Protein AF-A0A1Y7VMW4-F1 (afdb_monomer)

Solvent-accessible surface area (backbone atoms only — not comparable to full-atom values): 10990 Å² total; per-residue (Å²): 109,78,68,55,59,52,48,55,53,48,56,54,48,51,56,51,50,52,52,45,51,52,44,42,47,51,38,27,67,51,50,51,60,52,48,52,51,52,50,50,53,46,48,66,72,68,52,83,86,84,74,92,50,71,68,53,52,51,50,52,51,51,52,51,52,53,51,60,65,43,47,65,58,50,50,51,51,48,53,51,48,53,48,45,53,52,50,45,52,50,53,37,62,77,65,68,50,95,62,76,90,67,53,91,73,37,95,70,49,74,66,56,55,48,54,51,48,55,48,44,53,50,54,49,50,51,49,54,51,66,70,53,70,65,56,95,88,49,98,64,39,71,64,56,54,49,53,52,49,55,50,48,52,52,49,51,54,49,52,50,54,52,51,51,53,51,49,53,52,38,64,75,67,68,64,51,74,66,60,53,50,53,50,49,54,52,49,65,67,66,74,116

Structure (mmCIF, N/CA/C/O backbone):
data_AF-A0A1Y7VMW4-F1
#
_entry.id   AF-A0A1Y7VMW4-F1
#
loop_
_atom_site.group_PDB
_atom_site.id
_atom_site.type_symbol
_atom_site.label_atom_id
_atom_site.label_alt_id
_atom_site.label_comp_id
_atom_site.label_asym_id
_atom_site.label_entity_id
_atom_site.label_seq_id
_atom_site.pdbx_PDB_ins_code
_atom_site.Cartn_x
_atom_site.Cartn_y
_atom_site.Cartn_z
_atom_site.occupancy
_atom_site.B_iso_or_equiv
_atom_site.auth_seq_id
_atom_site.auth_comp_id
_atom_site.auth_asym_id
_atom_site.auth_atom_id
_atom_site.pdbx_PDB_model_num
ATOM 1 N N . THR A 1 1 ? -31.144 -8.940 49.207 1.00 58.00 1 THR A N 1
ATOM 2 C CA . THR A 1 1 ? -31.522 -7.514 49.357 1.00 58.00 1 THR A CA 1
ATOM 3 C C . THR A 1 1 ? -31.528 -6.866 47.984 1.00 58.00 1 THR A C 1
ATOM 5 O O . THR A 1 1 ? -30.578 -7.073 47.239 1.00 58.00 1 THR A O 1
ATOM 8 N N . LEU A 1 2 ? -32.589 -6.147 47.604 1.00 69.38 2 LEU A N 1
ATOM 9 C CA . LEU A 1 2 ? -32.764 -5.545 46.264 1.00 69.38 2 LEU A CA 1
ATOM 10 C C . LEU A 1 2 ? -31.585 -4.633 45.856 1.00 69.38 2 LEU A C 1
ATOM 12 O O . LEU A 1 2 ? -31.191 -4.572 44.695 1.00 69.38 2 LEU A O 1
ATOM 16 N N . THR A 1 3 ? -30.979 -3.989 46.850 1.00 78.62 3 THR A N 1
ATOM 17 C CA . THR A 1 3 ? -29.773 -3.161 46.752 1.00 78.62 3 THR A CA 1
ATOM 18 C C . THR A 1 3 ? -28.528 -3.928 46.306 1.00 78.62 3 THR A C 1
ATOM 20 O O . THR A 1 3 ? -27.733 -3.385 45.549 1.00 78.62 3 THR A O 1
ATOM 23 N N . GLN A 1 4 ? -28.375 -5.195 46.698 1.00 81.44 4 GLN A N 1
ATOM 24 C CA . GLN A 1 4 ? -27.211 -6.005 46.328 1.00 81.44 4 GLN A CA 1
ATOM 25 C C . GLN A 1 4 ? -27.271 -6.462 44.865 1.00 81.44 4 GLN A C 1
ATOM 27 O O . GLN A 1 4 ? -26.302 -6.281 44.139 1.00 81.44 4 GLN A O 1
ATOM 32 N N . LYS A 1 5 ? -28.447 -6.909 44.395 1.00 82.50 5 LYS A N 1
ATOM 33 C C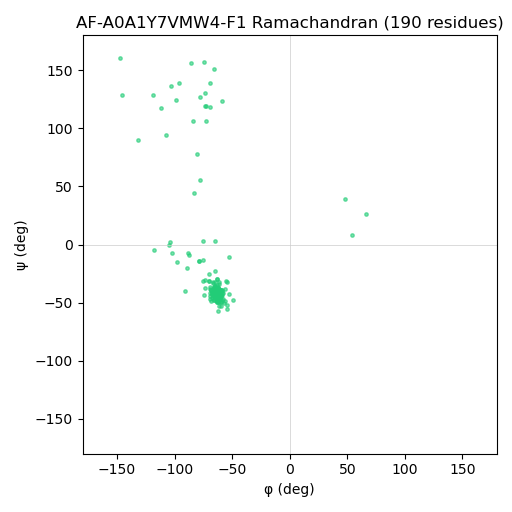A . LYS A 1 5 ? -28.670 -7.207 42.967 1.00 82.50 5 LYS A CA 1
ATOM 34 C C . LYS A 1 5 ? -28.457 -5.981 42.079 1.00 82.50 5 LYS A C 1
ATOM 36 O O . LYS A 1 5 ? -27.918 -6.104 40.986 1.00 82.50 5 LYS A O 1
ATOM 41 N N . ARG A 1 6 ? -28.882 -4.796 42.536 1.00 82.31 6 ARG A N 1
ATOM 42 C CA . ARG A 1 6 ? -28.663 -3.544 41.800 1.00 82.31 6 ARG A CA 1
ATOM 43 C C . ARG A 1 6 ? -27.179 -3.180 41.729 1.00 82.31 6 ARG A C 1
ATOM 45 O O . ARG A 1 6 ? -26.735 -2.754 40.672 1.00 82.31 6 ARG A O 1
ATOM 52 N N . ARG A 1 7 ? -26.427 -3.365 42.820 1.00 86.88 7 ARG A N 1
ATOM 53 C CA . ARG A 1 7 ? -24.976 -3.129 42.844 1.00 86.88 7 ARG A CA 1
ATOM 54 C C . ARG A 1 7 ? -24.237 -4.067 41.889 1.00 86.88 7 ARG A C 1
ATOM 56 O O . ARG A 1 7 ? -23.491 -3.587 41.053 1.00 86.88 7 ARG A O 1
ATOM 63 N N . GLU A 1 8 ? -24.521 -5.366 41.945 1.00 85.69 8 GLU A N 1
ATOM 64 C CA . GLU A 1 8 ? -23.902 -6.364 41.056 1.00 85.69 8 GLU A CA 1
ATOM 65 C C . GLU A 1 8 ? -24.230 -6.107 39.574 1.00 85.69 8 GLU A C 1
ATOM 67 O O . GLU A 1 8 ? -23.377 -6.271 38.705 1.00 85.69 8 GLU A O 1
ATOM 72 N N . ALA A 1 9 ? -25.455 -5.663 39.269 1.00 81.75 9 ALA A N 1
ATOM 73 C CA . ALA A 1 9 ? -25.834 -5.281 37.910 1.00 81.75 9 ALA A CA 1
ATOM 74 C C . ALA A 1 9 ? -25.089 -4.026 37.421 1.00 81.75 9 ALA A C 1
ATOM 76 O O . ALA A 1 9 ? -24.696 -3.969 36.256 1.00 81.75 9 ALA A O 1
ATOM 77 N N . LEU A 1 10 ? -24.879 -3.038 38.299 1.00 83.50 10 LEU A N 1
ATOM 78 C CA . LEU A 1 10 ? -24.122 -1.823 37.986 1.00 83.50 10 LEU A CA 1
ATOM 79 C C . LEU A 1 10 ? -22.635 -2.123 37.779 1.00 83.50 10 LEU A C 1
ATOM 81 O O . LEU A 1 10 ? -22.118 -1.760 36.732 1.00 83.50 10 LEU A O 1
ATOM 85 N N . GLU A 1 11 ? -21.992 -2.864 38.687 1.00 86.62 11 GLU A N 1
ATOM 86 C CA . GLU A 1 11 ? -20.580 -3.275 38.562 1.00 86.62 11 GLU A CA 1
ATOM 87 C C . GLU A 1 11 ? -20.338 -4.088 37.282 1.00 86.62 11 GLU A C 1
ATOM 89 O O . GLU A 1 11 ? -19.345 -3.902 36.579 1.00 86.62 11 GLU A O 1
ATOM 94 N N . ARG A 1 12 ? -21.274 -4.979 36.926 1.00 82.69 12 ARG A N 1
ATOM 95 C CA . ARG A 1 12 ? -21.184 -5.738 35.673 1.00 82.69 12 ARG A CA 1
ATOM 96 C C . ARG A 1 12 ? -21.307 -4.836 34.449 1.00 82.69 12 ARG A C 1
ATOM 98 O O . ARG A 1 12 ? -20.609 -5.064 33.469 1.00 82.69 12 ARG A O 1
ATOM 105 N N . THR A 1 13 ? -22.199 -3.850 34.494 1.00 79.62 13 THR A N 1
ATOM 106 C CA . THR A 1 13 ? -22.383 -2.908 33.383 1.00 79.62 13 THR A CA 1
ATOM 107 C C . THR A 1 13 ? -21.162 -2.000 33.243 1.00 79.62 13 THR A C 1
ATOM 109 O O . THR A 1 13 ? -20.659 -1.849 32.140 1.00 79.62 13 THR A O 1
ATOM 112 N N . GLU A 1 14 ? -20.635 -1.469 34.344 1.00 83.12 14 GLU A N 1
ATOM 113 C CA . GLU A 1 14 ? -19.426 -0.637 34.382 1.00 83.12 14 GLU A CA 1
ATOM 114 C C . GLU A 1 14 ? -18.221 -1.352 33.764 1.00 83.12 14 GLU A C 1
ATOM 116 O O . GLU A 1 14 ? -17.604 -0.832 32.841 1.00 83.12 14 GLU A O 1
ATOM 121 N N . LYS A 1 15 ? -17.966 -2.603 34.159 1.00 86.50 15 LYS A N 1
ATOM 122 C CA . LYS A 1 15 ? -16.859 -3.391 33.603 1.00 86.50 15 LYS A CA 1
ATOM 123 C C . LYS A 1 15 ? -16.989 -3.640 32.094 1.00 86.50 15 LYS A C 1
ATOM 125 O O . LYS A 1 15 ? -15.989 -3.712 31.379 1.00 86.50 15 LYS A O 1
ATOM 130 N N . LEU A 1 16 ? -18.219 -3.795 31.598 1.00 82.19 16 LEU A N 1
ATOM 131 C CA . LEU A 1 16 ? -18.473 -3.923 30.159 1.00 82.19 16 LEU A CA 1
ATOM 132 C C . LEU A 1 16 ? -18.165 -2.613 29.431 1.00 82.19 16 LEU A C 1
ATOM 134 O O . LEU A 1 16 ? -17.549 -2.649 28.370 1.00 82.19 16 LEU A O 1
ATOM 138 N N . LEU A 1 17 ? -18.552 -1.477 30.014 1.00 80.12 17 LEU A N 1
ATOM 139 C CA . LEU A 1 17 ? -18.250 -0.155 29.471 1.00 80.12 17 LEU A CA 1
ATOM 140 C C . LEU A 1 17 ? -16.746 0.112 29.424 1.00 80.12 17 LEU A C 1
ATOM 142 O O . LEU A 1 17 ? -16.261 0.534 28.383 1.00 80.12 17 LEU A O 1
ATOM 146 N N . GLU A 1 18 ? -16.006 -0.210 30.487 1.00 85.94 18 GLU A N 1
ATOM 147 C CA . GLU A 1 18 ? -14.539 -0.100 30.506 1.00 85.94 18 GLU A CA 1
ATOM 148 C C . GLU A 1 18 ? -13.881 -0.963 29.425 1.00 85.94 18 GLU A C 1
ATOM 150 O O . GLU A 1 18 ? -12.934 -0.537 28.771 1.00 85.94 18 GLU A O 1
ATOM 155 N N . THR A 1 19 ? -14.397 -2.176 29.201 1.00 85.31 19 THR A N 1
ATOM 156 C CA . THR A 1 19 ? -13.866 -3.066 28.158 1.00 85.31 19 THR A CA 1
ATOM 157 C C . THR A 1 19 ? -14.106 -2.483 26.763 1.00 85.31 19 THR A C 1
ATOM 159 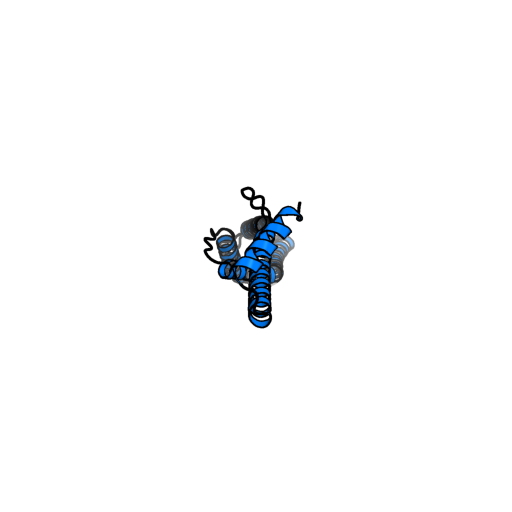O O . THR A 1 19 ? -13.203 -2.494 25.930 1.00 85.31 19 THR A O 1
ATOM 162 N N . ILE A 1 20 ? -15.305 -1.947 26.508 1.00 83.81 20 ILE A N 1
ATOM 163 C CA . ILE A 1 20 ? -15.634 -1.278 25.239 1.00 83.81 20 ILE A CA 1
ATOM 164 C C . ILE A 1 20 ? -14.746 -0.046 25.033 1.00 83.81 20 ILE A C 1
ATOM 166 O O . ILE A 1 20 ? -14.222 0.151 23.939 1.00 83.81 20 ILE A O 1
ATOM 170 N N . ASP A 1 21 ? -14.560 0.766 26.072 1.00 83.69 21 ASP A N 1
ATOM 171 C CA . ASP A 1 21 ? -13.732 1.971 26.022 1.00 83.69 21 ASP A CA 1
ATOM 172 C C . ASP A 1 21 ? -12.271 1.641 25.687 1.00 83.69 21 ASP A C 1
ATOM 174 O O . ASP A 1 21 ? -11.674 2.237 24.789 1.00 83.69 21 ASP A O 1
ATOM 178 N N . GLN A 1 22 ? -11.727 0.601 26.324 1.00 87.00 22 GLN A N 1
ATOM 179 C CA . GLN A 1 22 ? -10.375 0.121 26.063 1.00 87.00 22 GLN A CA 1
ATOM 180 C C . GLN A 1 22 ? -10.196 -0.358 24.614 1.00 87.00 22 GLN A C 1
ATOM 182 O O . GLN A 1 22 ? -9.185 -0.034 23.988 1.00 87.00 22 GLN A O 1
ATOM 187 N N . LEU A 1 23 ? -11.174 -1.088 24.069 1.00 85.75 23 LEU A N 1
ATOM 188 C CA . LEU A 1 23 ? -11.157 -1.539 22.674 1.00 85.75 23 LEU A CA 1
ATOM 189 C C . LEU A 1 23 ? -11.260 -0.359 21.694 1.00 85.75 23 LEU A C 1
ATOM 191 O O . LEU A 1 23 ? -10.523 -0.308 20.711 1.00 85.75 23 LEU A O 1
ATOM 195 N N . HIS A 1 24 ? -12.118 0.628 21.968 1.00 83.19 24 HIS A N 1
ATOM 196 C CA . HIS A 1 24 ? -12.199 1.851 21.163 1.00 83.19 24 HIS A CA 1
ATOM 197 C C . HIS A 1 24 ? -10.885 2.644 21.172 1.00 83.19 24 HIS A C 1
ATOM 199 O O . HIS A 1 24 ? -10.464 3.152 20.127 1.00 83.19 24 HIS A O 1
ATOM 205 N N . LEU A 1 25 ? -10.222 2.738 22.326 1.00 86.50 25 LEU A N 1
ATOM 206 C CA . LEU A 1 25 ? -8.921 3.387 22.445 1.00 86.50 25 LEU A CA 1
ATOM 207 C C . LEU A 1 25 ? -7.840 2.624 21.668 1.00 86.50 25 LEU A C 1
ATOM 209 O O . LEU A 1 25 ? -7.004 3.242 21.008 1.00 86.50 25 LEU A O 1
ATOM 213 N N . GLU A 1 26 ? -7.847 1.292 21.736 1.00 86.81 26 GLU A N 1
ATOM 214 C CA . GLU A 1 26 ? -6.923 0.447 20.978 1.00 86.81 26 GLU A CA 1
ATOM 215 C C . GLU A 1 26 ? -7.119 0.619 19.468 1.00 86.81 26 GLU A C 1
ATOM 217 O O . GLU A 1 26 ? -6.144 0.843 18.747 1.00 86.81 26 GLU A O 1
ATOM 222 N N . PHE A 1 27 ? -8.374 0.628 19.006 1.00 86.00 27 PHE A N 1
ATOM 223 C CA . PHE A 1 27 ? -8.711 0.949 17.622 1.00 86.00 27 PHE A CA 1
ATOM 224 C C . PHE A 1 27 ? -8.130 2.305 17.222 1.00 86.00 27 PHE A C 1
ATOM 226 O O . PHE A 1 27 ? -7.417 2.382 16.231 1.00 86.00 27 PHE A O 1
ATOM 233 N N . ALA A 1 28 ? -8.369 3.366 17.999 1.00 84.69 28 ALA A N 1
ATOM 234 C CA . ALA A 1 28 ? -7.893 4.707 17.660 1.00 84.69 28 ALA A CA 1
ATOM 235 C C . ALA A 1 28 ? -6.358 4.781 17.584 1.00 84.69 28 ALA A C 1
ATOM 237 O O . ALA A 1 28 ? -5.806 5.394 16.669 1.00 84.69 28 ALA A O 1
ATOM 238 N N . LYS A 1 29 ? -5.656 4.104 18.503 1.00 87.19 29 LYS A N 1
ATOM 239 C CA . LYS A 1 29 ? -4.186 4.052 18.516 1.00 87.19 29 LYS A CA 1
ATOM 240 C C . LYS A 1 29 ? -3.590 3.350 17.301 1.00 87.19 29 LYS A C 1
ATOM 242 O O . LYS A 1 29 ? -2.491 3.720 16.901 1.00 87.19 29 LYS A O 1
ATOM 247 N N . ARG A 1 30 ? -4.277 2.353 16.741 1.00 86.00 30 ARG A N 1
ATOM 248 C CA . ARG A 1 30 ? -3.816 1.599 15.562 1.00 86.00 30 ARG A CA 1
ATOM 249 C C . ARG A 1 30 ? -4.299 2.219 14.253 1.00 86.00 30 ARG A C 1
ATOM 251 O O . ARG A 1 30 ? -3.530 2.349 13.308 1.00 86.00 30 ARG A O 1
ATOM 258 N N . ALA A 1 31 ? -5.544 2.686 14.222 1.00 83.06 31 ALA A N 1
ATOM 259 C CA . ALA A 1 31 ? -6.159 3.314 13.059 1.00 83.06 31 ALA A CA 1
ATOM 260 C C . ALA A 1 31 ? -5.484 4.637 12.676 1.00 83.06 31 ALA A C 1
ATOM 262 O O . ALA A 1 31 ? -5.362 4.914 11.490 1.00 83.06 31 ALA A O 1
ATOM 263 N N . ALA A 1 32 ? -5.010 5.437 13.638 1.00 84.44 32 ALA A N 1
ATOM 264 C CA . ALA A 1 32 ? -4.328 6.699 13.344 1.00 84.44 32 ALA A CA 1
ATOM 265 C C . ALA A 1 32 ? -3.022 6.531 12.529 1.00 84.44 32 ALA A C 1
ATOM 267 O O . ALA A 1 32 ? -2.934 7.106 11.443 1.00 84.44 32 ALA A O 1
ATOM 268 N N . PRO A 1 33 ? -2.015 5.748 12.977 1.00 85.62 33 PRO A N 1
ATOM 269 C CA . PRO A 1 33 ? -0.804 5.529 12.188 1.00 85.62 33 PRO A CA 1
ATOM 270 C C . PRO A 1 33 ? -1.093 4.774 10.888 1.00 85.62 33 PRO A C 1
ATOM 272 O O . PRO A 1 33 ? -0.501 5.104 9.865 1.00 85.62 33 PRO A O 1
ATOM 275 N N . PHE A 1 34 ? -2.034 3.824 10.900 1.00 85.62 34 PHE A N 1
ATOM 276 C CA . PHE A 1 34 ? -2.444 3.112 9.691 1.00 85.62 34 PHE A CA 1
ATOM 277 C C . PHE A 1 34 ? -3.076 4.054 8.652 1.00 85.62 34 PHE A C 1
ATOM 279 O O . PHE A 1 34 ? -2.746 3.983 7.471 1.00 85.62 34 PHE A O 1
ATOM 286 N N . ASN A 1 35 ? -3.923 4.995 9.081 1.00 84.25 35 ASN A N 1
ATOM 287 C CA . ASN A 1 35 ? -4.505 6.003 8.198 1.00 84.25 35 ASN A CA 1
ATOM 288 C C . ASN A 1 35 ? -3.439 6.930 7.601 1.00 84.25 35 ASN A C 1
ATOM 290 O O . ASN A 1 35 ? -3.481 7.195 6.404 1.00 84.25 35 ASN A O 1
ATOM 294 N N . ASN A 1 36 ? -2.476 7.385 8.407 1.00 86.31 36 ASN A N 1
ATOM 295 C CA . ASN A 1 36 ? -1.376 8.219 7.915 1.00 86.31 36 ASN A CA 1
ATOM 296 C C . ASN A 1 36 ? -0.503 7.464 6.905 1.00 86.31 36 ASN A C 1
ATOM 298 O O . ASN A 1 36 ? -0.097 8.033 5.898 1.00 86.31 36 ASN A O 1
ATOM 302 N N . TRP A 1 37 ? -0.238 6.180 7.160 1.00 87.31 37 TRP A N 1
ATOM 303 C CA . TRP A 1 37 ? 0.488 5.328 6.223 1.00 87.31 37 TRP A CA 1
ATOM 304 C C . TRP A 1 37 ? -0.268 5.178 4.897 1.00 87.31 37 TRP A C 1
ATOM 306 O O . TRP A 1 37 ? 0.334 5.343 3.841 1.00 87.31 37 TRP A O 1
ATOM 316 N N . MET A 1 38 ? -1.585 4.944 4.932 1.00 82.56 38 MET A N 1
ATOM 317 C CA . MET A 1 38 ? -2.397 4.863 3.711 1.00 82.56 38 MET A CA 1
ATOM 318 C C . MET A 1 38 ? -2.440 6.185 2.941 1.00 82.56 38 MET A C 1
ATOM 320 O O . MET A 1 38 ? -2.438 6.169 1.716 1.00 82.56 38 MET A O 1
ATOM 324 N N . GLU A 1 39 ? -2.506 7.326 3.632 1.00 82.69 39 GLU A N 1
ATOM 325 C CA . GLU A 1 39 ? -2.469 8.644 2.988 1.00 82.69 39 GLU A CA 1
ATOM 326 C C . GLU A 1 39 ? -1.132 8.902 2.297 1.00 82.69 39 GLU A C 1
ATOM 328 O O . GLU A 1 39 ? -1.145 9.279 1.129 1.00 82.69 39 GLU A O 1
ATOM 333 N N . GLY A 1 40 ? -0.011 8.615 2.965 1.00 82.25 40 GLY A N 1
ATOM 334 C CA . GLY A 1 40 ? 1.316 8.723 2.354 1.00 82.25 40 GLY A CA 1
ATOM 335 C C . GLY A 1 40 ? 1.481 7.779 1.165 1.00 82.25 40 GLY A C 1
ATOM 336 O O . GLY A 1 40 ? 1.919 8.197 0.104 1.00 82.25 40 GLY A O 1
ATOM 337 N N . ALA A 1 41 ? 1.023 6.532 1.292 1.00 80.81 41 ALA A N 1
ATOM 338 C CA . ALA A 1 41 ? 1.054 5.575 0.193 1.00 80.81 41 ALA A CA 1
ATOM 339 C C . ALA A 1 41 ? 0.206 6.027 -1.009 1.00 80.81 41 ALA A C 1
ATOM 341 O O . ALA A 1 41 ? 0.631 5.884 -2.149 1.00 80.81 41 ALA A O 1
ATOM 342 N N . MET A 1 42 ? -0.986 6.587 -0.782 1.00 79.00 42 MET A N 1
ATOM 343 C CA . MET A 1 42 ? -1.788 7.162 -1.866 1.00 79.00 42 MET A CA 1
ATOM 344 C C . MET A 1 42 ? -1.101 8.377 -2.498 1.00 79.00 42 MET A C 1
ATOM 346 O O . MET A 1 42 ? -1.166 8.522 -3.713 1.00 79.00 42 MET A O 1
ATOM 350 N N . GLU A 1 43 ? -0.466 9.244 -1.707 1.00 82.19 43 GLU A N 1
ATOM 351 C CA . GLU A 1 43 ? 0.281 10.400 -2.216 1.00 82.19 43 GLU A CA 1
ATOM 352 C C . GLU A 1 43 ? 1.457 9.954 -3.093 1.00 82.19 43 GLU A C 1
ATOM 354 O O . GLU A 1 43 ? 1.545 10.387 -4.238 1.00 82.19 43 GLU A O 1
ATOM 359 N N . ASP A 1 44 ? 2.270 9.009 -2.614 1.00 77.94 44 ASP A N 1
ATOM 360 C CA . ASP A 1 44 ? 3.419 8.457 -3.343 1.00 77.94 44 ASP A CA 1
ATOM 361 C C . ASP A 1 44 ? 3.006 7.794 -4.668 1.00 77.94 44 ASP A C 1
ATOM 363 O O . ASP A 1 44 ? 3.695 7.916 -5.680 1.00 77.94 44 ASP A O 1
ATOM 367 N N . LEU A 1 45 ? 1.868 7.092 -4.684 1.00 73.19 45 LEU A N 1
ATOM 368 C CA . LEU A 1 45 ? 1.331 6.457 -5.892 1.00 73.19 45 LEU A CA 1
ATOM 369 C C . LEU A 1 45 ? 0.739 7.487 -6.873 1.00 73.19 45 LEU A C 1
ATOM 371 O O . LEU A 1 45 ? 0.759 7.273 -8.084 1.00 73.19 45 LEU A O 1
ATOM 375 N N . GLN A 1 46 ? 0.201 8.599 -6.372 1.00 69.69 46 GLN A N 1
ATOM 376 C CA . GLN A 1 46 ? -0.390 9.657 -7.196 1.00 69.69 46 GLN A CA 1
ATOM 377 C C . GLN A 1 46 ? 0.627 10.719 -7.642 1.00 69.69 46 GLN A C 1
ATOM 379 O O . GLN A 1 46 ? 0.273 11.576 -8.460 1.00 69.69 46 GLN A O 1
ATOM 384 N N . ASP A 1 47 ? 1.864 10.671 -7.142 1.00 75.38 47 ASP A N 1
ATOM 385 C CA . ASP A 1 47 ? 2.886 11.655 -7.474 1.00 75.38 47 ASP A CA 1
ATOM 386 C C . ASP A 1 47 ? 3.340 11.535 -8.936 1.00 75.38 47 ASP A C 1
ATOM 388 O O . ASP A 1 47 ? 3.500 10.458 -9.520 1.00 75.38 47 ASP A O 1
ATOM 392 N N . MET A 1 48 ? 3.528 12.688 -9.570 1.00 65.06 48 MET A N 1
ATOM 393 C CA . MET A 1 48 ? 3.913 12.754 -10.970 1.00 65.06 48 MET A CA 1
ATOM 394 C C . MET A 1 48 ? 5.429 12.610 -11.088 1.00 65.06 48 MET A C 1
ATOM 396 O O . MET A 1 48 ? 6.183 13.552 -10.850 1.00 65.06 48 MET A O 1
ATOM 400 N N . PHE A 1 49 ? 5.886 11.447 -11.542 1.00 65.12 49 PHE A N 1
ATOM 401 C CA . PHE A 1 49 ? 7.314 11.196 -11.717 1.00 65.12 49 PHE A CA 1
ATOM 402 C C . PHE A 1 49 ? 7.896 11.948 -12.924 1.00 65.12 49 PHE A C 1
ATOM 404 O O . PHE A 1 49 ? 7.529 11.695 -14.074 1.00 65.12 49 PHE A O 1
ATOM 411 N N . ILE A 1 50 ? 8.866 12.834 -12.673 1.00 65.38 50 ILE A N 1
ATOM 412 C CA . ILE A 1 50 ? 9.705 13.450 -13.711 1.00 65.38 50 ILE A CA 1
ATOM 413 C C . ILE A 1 50 ? 11.105 12.841 -13.615 1.00 65.38 50 ILE A C 1
ATOM 415 O O . ILE A 1 50 ? 11.941 13.289 -12.833 1.00 65.38 50 ILE A O 1
ATOM 419 N N . VAL A 1 51 ? 11.354 11.803 -14.410 1.00 65.25 51 VAL A N 1
ATOM 420 C CA . VAL A 1 51 ? 12.648 11.106 -14.462 1.00 65.25 51 VAL A CA 1
ATOM 421 C C . VAL A 1 51 ? 13.517 11.639 -15.601 1.00 65.25 51 VAL A C 1
ATOM 423 O O . VAL A 1 51 ? 13.032 11.880 -16.707 1.00 65.25 51 VAL A O 1
ATOM 426 N N . HIS A 1 52 ? 14.815 11.795 -15.342 1.00 67.88 52 HIS A N 1
ATOM 427 C CA . HIS A 1 52 ? 15.810 12.261 -16.312 1.00 67.88 52 HIS A CA 1
ATOM 428 C C . HIS A 1 52 ? 16.902 11.210 -16.584 1.00 67.88 52 HIS A C 1
ATOM 430 O O . HIS A 1 52 ? 17.746 11.415 -17.458 1.00 67.88 52 HIS A O 1
ATOM 436 N N . SER A 1 53 ? 16.894 10.081 -15.864 1.00 66.06 53 SER A N 1
ATOM 437 C CA . SER A 1 53 ? 17.884 9.008 -15.995 1.00 66.06 53 SER A CA 1
ATOM 438 C C . SER A 1 53 ? 17.311 7.606 -15.730 1.00 66.06 53 SER A C 1
ATOM 440 O O . SER A 1 53 ? 16.271 7.434 -15.096 1.00 66.06 53 SER A O 1
ATOM 442 N N . ILE A 1 54 ? 18.014 6.575 -16.214 1.00 60.59 54 ILE A N 1
ATOM 443 C CA . ILE A 1 54 ? 17.635 5.162 -16.022 1.00 60.59 54 ILE A CA 1
ATOM 444 C C . ILE A 1 54 ? 17.819 4.723 -14.557 1.00 60.59 54 ILE A C 1
ATOM 446 O O . ILE A 1 54 ? 17.050 3.897 -14.070 1.00 60.59 54 ILE A O 1
ATOM 450 N N . GLU A 1 55 ? 18.792 5.291 -13.841 1.00 71.56 55 GLU A N 1
ATOM 451 C CA . GLU A 1 55 ? 19.028 5.005 -12.416 1.00 71.56 55 GLU A CA 1
ATOM 452 C C . GLU A 1 55 ? 17.870 5.493 -11.532 1.00 71.56 55 GLU A C 1
ATOM 454 O O . GLU A 1 55 ? 17.478 4.806 -10.585 1.00 71.56 55 GLU A O 1
ATOM 459 N N . GLU A 1 56 ? 17.264 6.635 -11.873 1.00 69.56 56 GLU A N 1
ATOM 460 C CA . GLU A 1 56 ? 16.061 7.131 -11.195 1.00 69.56 56 GLU A CA 1
ATOM 461 C C . GLU A 1 56 ? 14.886 6.174 -11.417 1.00 69.56 56 GLU A C 1
ATOM 463 O O . GLU A 1 56 ? 14.239 5.772 -10.454 1.00 69.56 56 GLU A O 1
ATOM 468 N N . ILE A 1 57 ? 14.665 5.712 -12.653 1.00 70.62 57 ILE A N 1
ATOM 469 C CA . ILE A 1 57 ? 13.611 4.730 -12.958 1.00 70.62 57 ILE A CA 1
ATOM 470 C C . ILE A 1 57 ? 13.817 3.429 -12.164 1.00 70.62 57 ILE A C 1
ATOM 472 O O . ILE A 1 57 ? 12.864 2.895 -11.602 1.00 70.62 57 ILE A O 1
ATOM 476 N N . GLN A 1 58 ? 15.049 2.920 -12.072 1.00 65.81 58 GLN A N 1
ATOM 477 C CA . GLN A 1 58 ? 15.350 1.718 -11.281 1.00 65.81 58 GLN A CA 1
ATOM 478 C C . GLN A 1 58 ? 15.125 1.931 -9.779 1.00 65.81 58 GLN A C 1
ATOM 480 O O . GLN A 1 58 ? 14.628 1.031 -9.098 1.00 65.81 58 GLN A O 1
ATOM 485 N N . SER A 1 59 ? 15.445 3.120 -9.267 1.00 73.56 59 SER A N 1
ATOM 486 C CA . SER A 1 59 ? 15.185 3.485 -7.872 1.00 73.56 59 SER A CA 1
ATOM 487 C C . SER A 1 59 ? 13.683 3.540 -7.583 1.00 73.56 59 SER A C 1
ATOM 489 O O . SER A 1 59 ? 13.245 3.002 -6.569 1.00 73.56 59 SER A O 1
ATOM 491 N N . LEU A 1 60 ? 12.885 4.094 -8.505 1.00 74.94 60 LEU A N 1
ATOM 492 C CA . LEU A 1 60 ? 11.420 4.109 -8.421 1.00 74.94 60 LEU A CA 1
ATOM 493 C C . LEU A 1 60 ? 10.831 2.691 -8.439 1.00 74.94 60 LEU A C 1
ATOM 495 O O . LEU A 1 60 ? 9.981 2.370 -7.614 1.00 74.94 60 LEU A O 1
ATOM 499 N N . ILE A 1 61 ? 11.308 1.818 -9.334 1.00 74.19 61 ILE A N 1
ATOM 500 C CA . ILE A 1 61 ? 10.871 0.412 -9.384 1.00 74.19 61 ILE A CA 1
ATOM 501 C C . ILE A 1 61 ? 11.203 -0.299 -8.068 1.00 74.19 61 ILE A C 1
ATOM 503 O O . ILE A 1 61 ? 10.353 -0.985 -7.507 1.00 74.19 61 ILE A O 1
ATOM 507 N N . THR A 1 62 ? 12.413 -0.098 -7.541 1.00 77.62 62 THR A N 1
ATOM 508 C CA . THR A 1 62 ? 12.843 -0.709 -6.275 1.00 77.62 62 THR A CA 1
ATOM 509 C C . THR A 1 62 ? 12.005 -0.208 -5.098 1.00 77.62 62 THR A C 1
ATOM 511 O O . THR A 1 62 ? 11.604 -0.998 -4.245 1.00 77.62 62 THR A O 1
ATOM 514 N N . ALA A 1 63 ? 11.700 1.092 -5.054 1.00 77.81 63 ALA A N 1
ATOM 515 C CA . ALA A 1 63 ? 10.823 1.674 -4.042 1.00 77.81 63 ALA A CA 1
ATOM 516 C C . ALA A 1 63 ? 9.401 1.090 -4.126 1.00 77.81 63 ALA A C 1
ATOM 518 O O . ALA A 1 63 ? 8.821 0.721 -3.106 1.00 77.81 63 ALA A O 1
ATOM 519 N N . HIS A 1 64 ? 8.871 0.910 -5.339 1.00 75.56 64 HIS A N 1
ATOM 520 C CA . HIS A 1 64 ? 7.567 0.278 -5.557 1.00 75.56 64 HIS A CA 1
ATOM 521 C C . HIS A 1 64 ? 7.544 -1.200 -5.145 1.00 75.56 64 HIS A C 1
ATOM 523 O O . HIS A 1 64 ? 6.570 -1.674 -4.561 1.00 75.56 64 HIS A O 1
ATOM 529 N N . GLU A 1 65 ? 8.621 -1.946 -5.395 1.00 75.56 65 GLU A N 1
ATOM 530 C CA . GLU A 1 65 ? 8.760 -3.323 -4.908 1.00 75.56 65 GLU A CA 1
ATOM 531 C C . GLU A 1 65 ? 8.810 -3.392 -3.377 1.00 75.56 65 GLU A C 1
ATOM 533 O O . GLU A 1 65 ? 8.166 -4.258 -2.780 1.00 75.56 65 GLU A O 1
ATOM 538 N N . GLN A 1 66 ? 9.514 -2.462 -2.727 1.00 77.25 66 GLN A N 1
ATOM 539 C CA . GLN A 1 66 ? 9.534 -2.354 -1.266 1.00 77.25 66 GLN A CA 1
ATOM 540 C C . GLN A 1 66 ? 8.149 -2.019 -0.705 1.00 77.25 66 GLN A C 1
ATOM 542 O O . GLN A 1 66 ? 7.720 -2.639 0.267 1.00 77.25 66 GLN A O 1
ATOM 547 N N . PHE A 1 67 ? 7.413 -1.104 -1.341 1.00 79.75 67 PHE A N 1
ATOM 548 C CA . PHE A 1 67 ? 6.021 -0.824 -0.992 1.00 79.75 67 PHE A CA 1
ATOM 549 C C . PHE A 1 67 ? 5.139 -2.074 -1.138 1.00 79.75 67 PHE A C 1
ATOM 551 O O . PHE A 1 67 ? 4.385 -2.433 -0.236 1.00 79.75 67 PHE A O 1
ATOM 558 N N . LYS A 1 68 ? 5.293 -2.826 -2.232 1.00 77.62 68 LYS A N 1
ATOM 559 C CA . LYS A 1 68 ? 4.561 -4.082 -2.443 1.00 77.62 68 LYS A CA 1
ATOM 560 C C . LYS A 1 68 ? 4.874 -5.133 -1.374 1.00 77.62 68 LYS A C 1
ATOM 562 O O . LYS A 1 68 ? 3.999 -5.920 -1.019 1.00 77.62 68 LYS A O 1
ATOM 567 N N . ALA A 1 69 ? 6.096 -5.142 -0.845 1.00 79.69 69 ALA A N 1
ATOM 568 C CA . ALA A 1 69 ? 6.484 -6.034 0.240 1.00 79.69 69 ALA A CA 1
ATOM 569 C C . ALA A 1 69 ? 5.825 -5.674 1.586 1.00 79.69 69 ALA A C 1
ATOM 571 O O . ALA A 1 69 ? 5.640 -6.569 2.409 1.00 79.69 69 ALA A O 1
ATOM 572 N N . THR A 1 70 ? 5.432 -4.411 1.806 1.00 80.25 70 THR A N 1
ATOM 573 C CA . THR A 1 70 ? 4.756 -3.970 3.043 1.00 80.25 70 THR A CA 1
ATOM 574 C C . THR A 1 70 ? 3.230 -4.089 2.981 1.00 80.25 70 THR A C 1
ATOM 576 O O . THR A 1 70 ? 2.596 -4.221 4.026 1.00 80.25 70 THR A O 1
ATOM 579 N N . LEU A 1 71 ? 2.628 -4.153 1.785 1.00 79.00 71 LEU A N 1
ATOM 580 C CA . LEU A 1 71 ? 1.187 -4.396 1.596 1.00 79.00 71 LEU A CA 1
ATOM 581 C C . LEU A 1 71 ? 0.611 -5.597 2.381 1.00 79.00 71 LEU A C 1
ATOM 583 O O . LEU A 1 71 ? -0.430 -5.420 3.012 1.00 79.00 71 LEU A O 1
ATOM 587 N N . PRO A 1 72 ? 1.214 -6.806 2.386 1.00 79.88 72 PRO A N 1
ATOM 588 C CA . PRO A 1 72 ? 0.657 -7.936 3.135 1.00 79.88 72 PRO A CA 1
ATOM 589 C C . PRO A 1 72 ? 0.706 -7.730 4.655 1.00 79.88 72 PRO A C 1
ATOM 591 O O . PRO A 1 72 ? -0.195 -8.178 5.364 1.00 79.88 72 PRO A O 1
ATOM 594 N N . GLU A 1 73 ? 1.727 -7.037 5.163 1.00 82.56 73 GLU A N 1
ATOM 595 C CA . GLU A 1 73 ? 1.809 -6.668 6.580 1.00 82.56 73 GLU A CA 1
ATOM 596 C C . GLU A 1 73 ? 0.743 -5.619 6.927 1.00 82.56 73 GLU A C 1
ATOM 598 O O . GLU A 1 73 ? 0.033 -5.756 7.925 1.00 82.56 73 GLU A O 1
ATOM 603 N N . ALA A 1 74 ? 0.550 -4.634 6.047 1.00 81.81 74 ALA A N 1
ATOM 604 C CA . ALA A 1 74 ? -0.493 -3.626 6.172 1.00 81.81 74 ALA A CA 1
ATOM 605 C C . ALA A 1 74 ? -1.913 -4.224 6.105 1.00 81.81 74 ALA A C 1
ATOM 607 O O . ALA A 1 74 ? -2.779 -3.809 6.874 1.00 81.81 74 ALA A O 1
ATOM 608 N N . ASP A 1 75 ? -2.168 -5.235 5.262 1.00 81.44 75 ASP A N 1
ATOM 609 C CA . ASP A 1 75 ? -3.460 -5.939 5.259 1.00 81.44 75 ASP A CA 1
ATOM 610 C C . ASP A 1 75 ? -3.683 -6.712 6.569 1.00 81.44 75 ASP A C 1
ATOM 612 O O . ASP A 1 75 ? -4.793 -6.721 7.104 1.00 81.44 75 ASP A O 1
ATOM 616 N N . GLY A 1 76 ? -2.631 -7.297 7.148 1.00 84.19 76 GLY A N 1
ATOM 617 C CA . GLY A 1 76 ? -2.695 -7.910 8.478 1.00 84.19 76 GLY A CA 1
ATOM 618 C C . GLY A 1 76 ? -3.052 -6.904 9.582 1.00 84.19 76 GLY A C 1
ATOM 619 O O . GLY A 1 76 ? -3.890 -7.187 10.450 1.00 84.19 76 GLY A O 1
ATOM 620 N N . GLU A 1 77 ? -2.469 -5.704 9.526 1.00 83.69 77 GLU A N 1
ATOM 621 C CA . GLU A 1 77 ? -2.786 -4.604 10.443 1.00 83.69 77 GLU A CA 1
ATOM 622 C C . GLU A 1 77 ? -4.239 -4.145 10.271 1.00 83.69 77 GLU A C 1
ATOM 624 O O . GLU A 1 77 ? -4.982 -4.052 11.252 1.00 83.69 77 GLU A O 1
ATOM 629 N N . ARG A 1 78 ? -4.689 -3.975 9.020 1.00 82.50 78 ARG A N 1
ATOM 630 C CA . ARG A 1 78 ? -6.084 -3.679 8.681 1.00 82.50 78 ARG A CA 1
ATOM 631 C C . ARG A 1 78 ? -7.015 -4.716 9.294 1.00 82.50 78 ARG A C 1
ATOM 633 O O . ARG A 1 78 ? -7.900 -4.346 10.056 1.00 82.50 78 ARG A O 1
ATOM 640 N N . GLN A 1 79 ? -6.810 -6.005 9.018 1.00 83.50 79 GLN A N 1
ATOM 641 C CA . GLN A 1 79 ? -7.64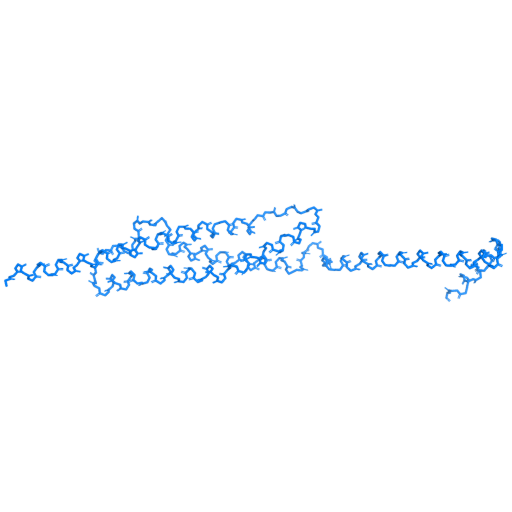8 -7.088 9.544 1.00 83.50 79 GLN A CA 1
ATOM 642 C C . GLN A 1 79 ? -7.719 -7.079 11.073 1.00 83.50 79 GLN A C 1
ATOM 644 O O . GLN A 1 79 ? -8.793 -7.290 11.638 1.00 83.50 79 GLN A O 1
ATOM 649 N N . SER A 1 80 ? -6.608 -6.773 11.743 1.00 87.25 80 SER A N 1
ATOM 650 C CA . SER A 1 80 ? -6.575 -6.642 13.199 1.00 87.25 80 SER A CA 1
ATOM 651 C C . SER A 1 80 ? -7.418 -5.464 13.699 1.00 87.25 80 SER A C 1
ATOM 653 O O . SER A 1 80 ? -8.188 -5.617 14.646 1.00 87.25 80 SER A O 1
ATOM 655 N N . ILE A 1 81 ? -7.334 -4.305 13.040 1.00 85.50 81 ILE A N 1
ATOM 656 C CA . ILE A 1 81 ? -8.171 -3.132 13.335 1.00 85.50 81 ILE A CA 1
ATOM 657 C C . ILE A 1 81 ? -9.656 -3.458 13.095 1.00 85.50 81 ILE A C 1
ATOM 659 O O . ILE A 1 81 ? -10.504 -3.131 13.931 1.00 85.50 81 ILE A O 1
ATOM 663 N N . LEU A 1 82 ? -9.981 -4.165 12.001 1.00 83.12 82 LEU A N 1
ATOM 664 C CA . LEU A 1 82 ? -11.351 -4.608 11.719 1.00 83.12 82 LEU A CA 1
ATOM 665 C C . LEU A 1 82 ? -11.863 -5.578 12.798 1.00 83.12 82 LEU A C 1
ATOM 667 O O . LEU A 1 82 ? -13.040 -5.536 13.159 1.00 83.12 82 LEU A O 1
ATOM 671 N N . ALA A 1 83 ? -11.000 -6.463 13.303 1.00 87.00 83 ALA A N 1
ATOM 672 C CA . ALA A 1 83 ? -11.351 -7.422 14.343 1.00 87.00 83 ALA A CA 1
ATOM 673 C C . ALA A 1 83 ? -11.720 -6.721 15.658 1.00 87.00 83 ALA A C 1
ATOM 675 O O . ALA A 1 83 ? -12.757 -7.049 16.229 1.00 87.00 83 ALA A O 1
ATOM 676 N N . ILE A 1 84 ? -10.948 -5.710 16.079 1.00 86.31 84 ILE A N 1
ATOM 677 C CA . ILE A 1 84 ? -11.243 -4.911 17.283 1.00 86.31 84 ILE A CA 1
ATOM 678 C C . ILE A 1 84 ? -12.625 -4.257 17.167 1.00 86.31 84 ILE A C 1
ATOM 680 O O . ILE A 1 84 ? -13.442 -4.359 18.082 1.00 86.31 84 ILE A O 1
ATOM 684 N N . GLN A 1 85 ? -12.930 -3.639 16.022 1.00 80.38 85 GLN A N 1
ATOM 685 C CA . GLN A 1 85 ? -14.232 -3.002 15.807 1.00 80.38 85 GLN A CA 1
ATOM 686 C C . GLN A 1 85 ? -15.387 -4.021 15.824 1.00 80.38 85 GLN A C 1
ATOM 688 O O . GLN A 1 85 ? -16.423 -3.777 16.443 1.00 80.38 85 GLN A O 1
ATOM 6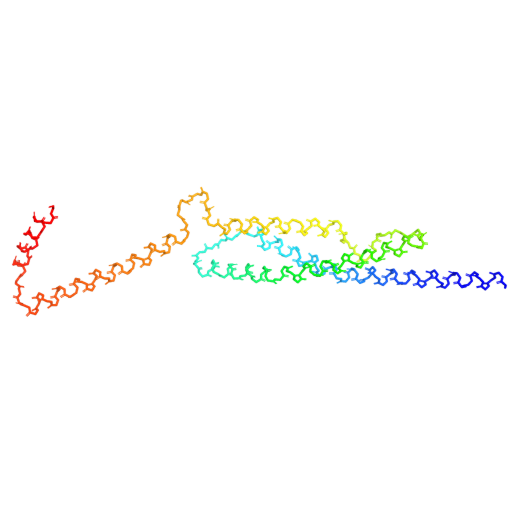93 N N . ASN A 1 86 ? -15.204 -5.188 15.197 1.00 84.31 86 ASN A N 1
ATOM 694 C CA . ASN A 1 86 ? -16.192 -6.270 15.236 1.00 84.31 86 ASN A CA 1
ATOM 695 C C . ASN A 1 86 ? -16.415 -6.799 16.660 1.00 84.31 86 ASN A C 1
ATOM 697 O O . ASN A 1 86 ? -17.543 -7.144 17.019 1.00 84.31 86 ASN A O 1
ATOM 701 N N . GLU A 1 87 ? -15.367 -6.875 17.486 1.00 84.69 87 GLU A N 1
ATOM 702 C CA . GLU A 1 87 ? -15.513 -7.242 18.895 1.00 84.69 87 GLU A CA 1
ATOM 703 C C . GLU A 1 87 ? -16.337 -6.209 19.660 1.00 84.69 87 GLU A C 1
ATOM 705 O O . GLU A 1 87 ? -17.255 -6.595 20.387 1.00 84.69 87 GLU A O 1
ATOM 710 N N . VAL A 1 88 ? -16.090 -4.915 19.443 1.00 81.88 88 VAL A N 1
ATOM 711 C CA . VAL A 1 88 ? -16.897 -3.844 20.041 1.00 81.88 88 VAL A CA 1
ATOM 712 C C . VAL A 1 88 ? -18.372 -3.988 19.660 1.00 81.88 88 VAL A C 1
ATOM 714 O O . VAL A 1 88 ? -19.234 -4.013 20.543 1.00 81.88 88 VAL A O 1
ATOM 717 N N . GLU A 1 89 ? -18.684 -4.156 18.373 1.00 80.44 89 GLU A N 1
ATOM 718 C CA . GLU A 1 89 ? -20.066 -4.339 17.914 1.00 80.44 89 GLU A CA 1
ATOM 719 C C . GLU A 1 89 ? -20.717 -5.589 18.510 1.00 80.44 89 GLU A C 1
ATOM 721 O O . GLU A 1 89 ? -21.869 -5.545 18.953 1.00 80.44 89 GLU A O 1
ATOM 726 N N . LYS A 1 90 ? -19.978 -6.699 18.590 1.00 84.06 90 LYS A N 1
ATOM 727 C CA . LYS A 1 90 ? -20.456 -7.952 19.184 1.00 84.06 90 LYS A CA 1
ATOM 728 C C . LYS A 1 90 ? -20.754 -7.796 20.675 1.00 84.06 90 LYS A C 1
ATOM 730 O O . LYS A 1 90 ? -21.758 -8.327 21.160 1.00 84.06 90 LYS A O 1
ATOM 735 N N . VAL A 1 91 ? -19.921 -7.067 21.418 1.00 80.56 91 VAL A N 1
ATOM 736 C CA . VAL A 1 91 ? -20.168 -6.765 22.837 1.00 80.56 91 VAL A CA 1
ATOM 737 C C . VAL A 1 91 ? -21.400 -5.863 22.976 1.00 80.56 91 VAL A C 1
ATOM 739 O O . VAL A 1 91 ? -22.289 -6.168 23.769 1.00 80.56 91 VAL A O 1
ATOM 742 N N . ILE A 1 92 ? -21.536 -4.821 22.155 1.00 77.12 92 ILE A N 1
ATOM 743 C CA . ILE A 1 92 ? -22.708 -3.932 22.182 1.00 77.12 92 ILE A CA 1
ATOM 744 C C . ILE A 1 92 ? -24.004 -4.706 21.875 1.00 77.12 92 ILE A C 1
ATOM 746 O O . ILE 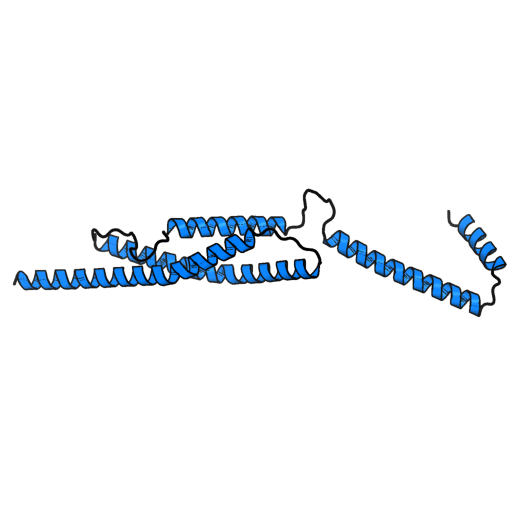A 1 92 ? -24.987 -4.575 22.611 1.00 77.12 92 ILE A O 1
ATOM 750 N N . GLN A 1 93 ? -24.001 -5.559 20.842 1.00 79.69 93 GLN A N 1
ATOM 751 C CA . GLN A 1 93 ? -25.155 -6.381 20.457 1.00 79.69 93 GLN A CA 1
ATOM 752 C C . GLN A 1 93 ? -25.514 -7.420 21.524 1.00 79.69 93 GLN A C 1
ATOM 754 O O . GLN A 1 93 ? -26.679 -7.530 21.911 1.00 79.69 93 GLN A O 1
ATOM 759 N N . SER A 1 94 ? -24.527 -8.166 22.030 1.00 78.56 94 SER A N 1
ATOM 760 C CA . SER A 1 94 ? -24.760 -9.241 23.008 1.00 78.56 94 SER A CA 1
ATOM 761 C C . SER A 1 94 ? -25.340 -8.739 24.330 1.00 78.56 94 SER A C 1
ATOM 763 O O . SER A 1 94 ? -26.111 -9.455 24.969 1.00 78.56 94 SER A O 1
ATOM 765 N N . TYR A 1 95 ? -25.030 -7.500 24.716 1.00 72.12 95 TYR A N 1
ATOM 766 C CA . TYR A 1 95 ? -25.520 -6.897 25.953 1.00 72.12 95 TYR A CA 1
ATOM 767 C C . TYR A 1 95 ? -26.646 -5.869 25.741 1.00 72.12 95 TYR A C 1
ATOM 769 O O . TYR A 1 95 ? -27.135 -5.308 26.721 1.00 72.12 95 TYR A O 1
ATOM 777 N N . SER A 1 96 ? -27.099 -5.648 24.494 1.00 67.12 96 SER A N 1
ATOM 778 C CA . SER A 1 96 ? -28.146 -4.670 24.131 1.00 67.12 96 SER A CA 1
ATOM 779 C C . SER A 1 96 ? -27.915 -3.285 24.757 1.00 67.12 96 SER A C 1
ATOM 781 O O . SER A 1 96 ? -28.846 -2.622 25.228 1.00 67.12 96 SER A O 1
ATOM 783 N N . ILE A 1 97 ? -26.651 -2.857 24.806 1.00 66.00 97 ILE A N 1
ATOM 784 C CA . ILE A 1 97 ? -26.254 -1.589 25.422 1.00 66.00 97 ILE A CA 1
ATOM 785 C C . ILE A 1 97 ? -26.587 -0.471 24.432 1.00 66.00 97 ILE A C 1
ATOM 787 O O . ILE A 1 97 ? -26.160 -0.508 23.283 1.00 66.00 97 ILE A O 1
ATOM 791 N N . ARG A 1 98 ? -27.340 0.551 24.863 1.00 58.66 98 ARG A N 1
ATOM 792 C CA . ARG A 1 98 ? -27.618 1.749 24.046 1.00 58.66 98 ARG A CA 1
ATOM 793 C C . ARG A 1 98 ? -26.427 2.708 24.034 1.00 58.66 98 ARG A C 1
ATOM 795 O O . ARG A 1 98 ? -26.559 3.862 24.432 1.00 58.66 98 ARG A O 1
ATOM 802 N N . ILE A 1 99 ? -25.263 2.222 23.635 1.00 63.12 99 ILE A N 1
ATOM 803 C CA . ILE A 1 99 ? -24.113 3.071 23.346 1.00 63.12 99 ILE A CA 1
ATOM 804 C C . ILE A 1 99 ? -23.975 3.181 21.843 1.00 63.12 99 ILE A C 1
ATOM 806 O O . ILE A 1 99 ? -24.123 2.195 21.123 1.00 63.12 99 ILE A O 1
ATOM 810 N N . SER A 1 100 ? -23.726 4.402 21.378 1.00 60.44 100 SER A N 1
ATOM 811 C CA . SER A 1 100 ? -23.350 4.635 19.994 1.00 60.44 100 SER A CA 1
ATOM 812 C C . SER A 1 100 ? -22.072 3.849 19.713 1.00 60.44 100 SER A C 1
ATOM 814 O O . SER A 1 100 ? -21.063 4.073 20.371 1.00 60.44 100 SER A O 1
ATOM 816 N N . SER A 1 101 ? -22.098 2.971 18.712 1.00 62.66 101 SER A N 1
ATOM 817 C CA . SER A 1 101 ? -20.917 2.269 18.178 1.00 62.66 101 SER A CA 1
ATOM 818 C C . SER A 1 101 ? -19.898 3.211 17.515 1.00 62.66 101 SER A C 1
ATOM 820 O O . SER A 1 101 ? -18.896 2.766 16.962 1.00 62.66 101 SER A O 1
ATOM 822 N N . SER A 1 102 ? -20.163 4.519 17.556 1.00 64.38 102 SER A N 1
ATOM 823 C CA . SER A 1 102 ? -19.263 5.566 17.101 1.00 64.38 102 SER A CA 1
ATOM 824 C C . SER A 1 102 ? -18.120 5.719 18.093 1.00 64.38 102 SER A C 1
ATOM 826 O O . SER A 1 102 ? -18.341 6.077 19.251 1.00 64.38 102 SER A O 1
ATOM 828 N N . ASN A 1 103 ? -16.902 5.494 17.615 1.00 69.69 103 ASN A N 1
ATOM 829 C CA . ASN A 1 103 ? -15.694 5.641 18.409 1.00 69.69 103 ASN A CA 1
ATOM 830 C C . ASN A 1 103 ? -15.439 7.136 18.723 1.00 69.69 103 ASN A C 1
ATOM 832 O O . ASN A 1 103 ? -15.246 7.914 17.790 1.00 69.69 103 ASN A O 1
ATOM 836 N N . PRO A 1 104 ? -15.421 7.567 19.999 1.00 75.75 104 PRO A N 1
ATOM 837 C CA . PRO A 1 104 ? -15.165 8.962 20.367 1.00 75.75 104 PRO A CA 1
ATOM 838 C C . PRO A 1 104 ? -13.687 9.374 20.256 1.00 75.75 104 PRO A C 1
ATOM 840 O O . PRO A 1 104 ? -13.385 10.565 20.307 1.00 75.75 104 PRO A O 1
ATOM 843 N N . TYR A 1 105 ? -12.770 8.413 20.116 1.00 73.44 105 TYR A N 1
ATOM 844 C CA . TYR A 1 105 ? -11.321 8.637 20.086 1.00 73.44 105 TYR A CA 1
ATOM 845 C C . TYR A 1 105 ? -10.719 8.596 18.679 1.00 73.44 105 TYR A C 1
ATOM 847 O O . TYR A 1 105 ? -9.540 8.900 18.518 1.00 73.44 105 TYR A O 1
ATOM 855 N N . SER A 1 106 ? -11.504 8.224 17.666 1.00 72.94 106 SER A N 1
ATOM 856 C CA . SER A 1 106 ? -11.062 8.172 16.273 1.00 72.94 106 SER A CA 1
ATOM 857 C C . SER A 1 106 ? -11.887 9.130 15.427 1.00 72.94 106 SER A C 1
ATOM 859 O O . SER A 1 106 ? -13.113 9.071 15.432 1.00 72.94 106 SER A O 1
ATOM 861 N N . THR A 1 107 ? -11.217 9.985 14.658 1.00 69.19 107 THR A N 1
ATOM 862 C CA . THR A 1 107 ? -11.853 10.776 13.593 1.00 69.19 107 THR A CA 1
ATOM 863 C C . THR A 1 107 ? -12.088 9.957 12.328 1.00 69.19 107 THR A C 1
ATOM 865 O O . THR A 1 107 ? -12.819 10.408 11.457 1.00 69.19 107 THR A O 1
ATOM 868 N N . VAL A 1 108 ? -11.455 8.784 12.220 1.00 69.12 108 VAL A N 1
ATOM 869 C CA . VAL A 1 108 ? -11.529 7.908 11.049 1.00 69.12 108 VAL A CA 1
ATOM 870 C C . VAL A 1 108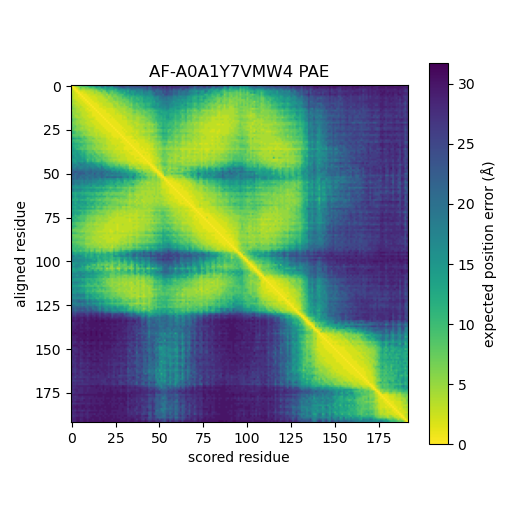 ? -12.547 6.809 11.309 1.00 69.12 108 VAL A C 1
ATOM 872 O O . VAL A 1 108 ? -12.447 6.072 12.299 1.00 69.12 108 VAL A O 1
ATOM 875 N N . THR A 1 109 ? -13.519 6.702 10.411 1.00 73.50 109 THR A N 1
ATOM 876 C CA . THR A 1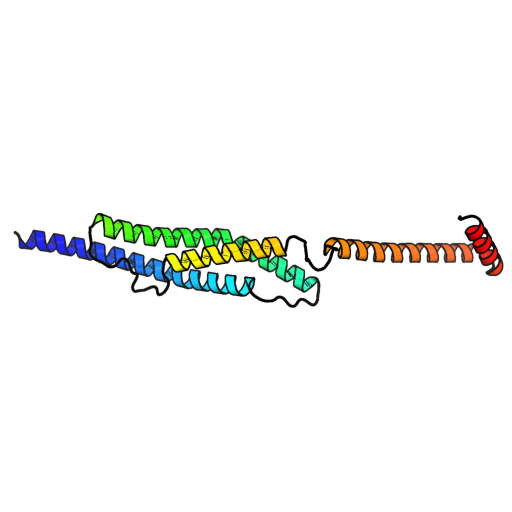 109 ? -14.542 5.658 10.433 1.00 73.50 109 THR A CA 1
ATOM 877 C C . THR A 1 109 ? -14.062 4.384 9.738 1.00 73.50 109 THR A C 1
ATOM 879 O O . THR A 1 109 ? -13.187 4.396 8.872 1.00 73.50 109 THR A O 1
ATOM 882 N N . MET A 1 110 ? -14.665 3.256 10.111 1.00 71.75 110 MET A N 1
ATOM 883 C CA . MET A 1 110 ? -14.428 1.959 9.473 1.00 71.75 110 MET A CA 1
ATOM 884 C C . MET A 1 110 ? -14.619 2.012 7.951 1.00 71.75 110 MET A C 1
ATOM 886 O O . MET A 1 110 ? -13.825 1.448 7.199 1.00 71.75 110 MET A O 1
ATOM 890 N N . ASP A 1 111 ? -15.670 2.698 7.505 1.00 73.44 111 ASP A N 1
ATOM 891 C CA . ASP A 1 111 ? -15.986 2.837 6.087 1.00 73.44 111 ASP A CA 1
ATOM 892 C C . ASP A 1 111 ? -14.965 3.718 5.365 1.00 73.44 111 ASP A C 1
ATOM 894 O O . ASP A 1 111 ? -14.578 3.405 4.245 1.00 73.44 111 ASP A O 1
ATOM 898 N N . GLU A 1 112 ? -14.447 4.769 6.007 1.00 77.50 112 GLU A N 1
ATOM 899 C CA . GLU A 1 112 ? -13.350 5.565 5.445 1.00 77.50 112 GLU A CA 1
ATOM 900 C C . GLU A 1 112 ? -12.059 4.756 5.306 1.00 77.50 112 GLU A C 1
ATOM 902 O O . GLU A 1 112 ? -11.414 4.849 4.264 1.00 77.50 112 GLU A O 1
ATOM 907 N N . LEU A 1 113 ? -11.694 3.933 6.299 1.00 76.44 113 LEU A N 1
ATOM 908 C CA . LEU A 1 113 ? -10.531 3.040 6.192 1.00 76.44 113 LEU A CA 1
ATOM 909 C C . LEU A 1 113 ? -10.686 2.054 5.031 1.00 76.44 113 LEU A C 1
ATOM 911 O O . LEU A 1 113 ? -9.743 1.852 4.271 1.00 76.44 113 LEU A O 1
ATOM 915 N N . ARG A 1 114 ? -11.875 1.457 4.880 1.00 78.06 114 ARG A N 1
ATOM 916 C CA . ARG A 1 114 ? -12.180 0.545 3.768 1.00 78.06 114 ARG A CA 1
ATOM 917 C C . ARG A 1 114 ? -12.106 1.253 2.422 1.00 78.06 114 ARG A C 1
ATOM 919 O O . ARG A 1 114 ? -11.392 0.791 1.547 1.00 78.06 114 ARG A O 1
ATOM 926 N N . ASN A 1 115 ? -12.755 2.407 2.290 1.00 81.31 115 ASN A N 1
ATOM 927 C CA . ASN A 1 115 ? -12.738 3.184 1.052 1.00 81.31 115 ASN A CA 1
ATOM 928 C C . ASN A 1 115 ? -11.318 3.633 0.670 1.00 81.31 115 ASN A C 1
ATOM 930 O O . ASN A 1 115 ? -10.967 3.608 -0.507 1.00 81.31 115 ASN A O 1
ATOM 934 N N . LYS A 1 116 ? -10.490 4.038 1.646 1.00 78.38 116 LYS A N 1
ATOM 935 C CA . LYS A 1 116 ? -9.081 4.391 1.404 1.00 78.38 116 LYS A CA 1
ATOM 936 C C . LYS A 1 116 ? -8.261 3.183 0.967 1.00 78.38 116 LYS A C 1
ATOM 938 O O . LYS A 1 116 ? -7.458 3.313 0.052 1.00 78.38 116 LYS A O 1
ATOM 943 N N . TRP A 1 117 ? -8.491 2.023 1.576 1.00 80.00 117 TRP A N 1
ATOM 944 C CA . TRP A 1 117 ? -7.834 0.780 1.183 1.00 80.00 117 TRP A CA 1
ATOM 945 C C . TRP A 1 117 ? -8.219 0.343 -0.234 1.00 80.00 117 TRP A C 1
ATOM 947 O O . TRP A 1 117 ? -7.342 0.068 -1.044 1.00 80.00 117 TRP A O 1
ATOM 957 N N . ASP A 1 118 ? -9.511 0.352 -0.565 1.00 80.69 118 ASP A N 1
ATOM 958 C CA . ASP A 1 118 ? -9.997 -0.015 -1.900 1.00 80.69 118 ASP A CA 1
ATOM 959 C C . ASP A 1 118 ? -9.452 0.947 -2.969 1.00 80.69 118 ASP A C 1
ATOM 961 O O . ASP A 1 118 ? -9.081 0.534 -4.068 1.00 80.69 118 ASP A O 1
ATOM 965 N N . LYS A 1 119 ? -9.345 2.243 -2.637 1.00 79.81 119 LYS A N 1
ATOM 966 C CA . LYS A 1 119 ? -8.703 3.232 -3.508 1.00 79.81 119 LYS A CA 1
ATOM 967 C C . LYS A 1 119 ? -7.208 2.947 -3.680 1.00 79.81 119 LYS A C 1
ATOM 969 O O . LYS A 1 119 ? -6.726 2.993 -4.806 1.00 79.81 119 LYS A O 1
ATOM 974 N N . LEU A 1 120 ? -6.494 2.627 -2.599 1.00 78.12 120 LEU A N 1
ATOM 975 C CA . LEU A 1 120 ? -5.075 2.266 -2.639 1.00 78.12 120 LEU A CA 1
ATOM 976 C C . LEU A 1 120 ? -4.835 1.017 -3.500 1.00 78.12 120 LEU A C 1
ATOM 978 O O . LEU A 1 120 ? -3.893 0.988 -4.284 1.00 78.12 120 LEU A O 1
ATOM 982 N N . GLU A 1 121 ? -5.695 0.003 -3.392 1.00 74.25 121 GLU A N 1
ATOM 983 C CA . GLU A 1 121 ? -5.629 -1.209 -4.214 1.00 74.25 121 GLU A CA 1
ATOM 984 C C . GLU A 1 121 ? -5.905 -0.902 -5.695 1.00 74.25 121 GLU A C 1
ATOM 986 O O . GLU A 1 121 ? -5.203 -1.406 -6.573 1.00 74.25 121 GLU A O 1
ATOM 991 N N . GLY A 1 122 ? -6.864 -0.014 -5.980 1.00 73.56 122 GLY A N 1
ATOM 992 C CA . GLY A 1 122 ? -7.136 0.480 -7.331 1.00 73.56 122 GLY A CA 1
ATOM 993 C C . GLY A 1 122 ? -5.964 1.258 -7.938 1.00 73.56 122 GLY A C 1
ATOM 994 O O . GLY A 1 122 ? -5.543 0.958 -9.055 1.00 73.56 122 GLY A O 1
ATOM 995 N N . ASP A 1 123 ? -5.399 2.213 -7.199 1.00 70.62 123 ASP A N 1
ATOM 996 C CA . ASP A 1 123 ? -4.235 2.996 -7.632 1.00 70.62 123 ASP A CA 1
ATOM 997 C C . ASP A 1 123 ? -3.002 2.083 -7.798 1.00 70.62 123 ASP A C 1
ATOM 999 O O . ASP A 1 123 ? -2.271 2.187 -8.787 1.00 70.62 123 ASP A O 1
ATOM 1003 N N . HIS A 1 124 ? -2.820 1.100 -6.907 1.00 69.62 124 HIS A N 1
ATOM 1004 C CA . HIS A 1 124 ? -1.789 0.073 -7.049 1.00 69.62 124 HIS A CA 1
ATOM 1005 C C . HIS A 1 124 ? -1.972 -0.746 -8.330 1.00 69.62 124 HIS A C 1
ATOM 1007 O O . HIS A 1 124 ? -1.000 -0.950 -9.057 1.00 69.62 124 HIS A O 1
ATOM 1013 N N . GLN A 1 125 ? -3.192 -1.195 -8.636 1.00 69.25 125 GLN A N 1
ATOM 1014 C CA . GLN A 1 125 ? -3.497 -1.942 -9.857 1.00 69.25 125 GLN A CA 1
ATOM 1015 C C . GLN A 1 125 ? -3.195 -1.110 -11.109 1.00 69.25 125 GLN A C 1
ATOM 1017 O O . GLN A 1 125 ? -2.554 -1.608 -12.033 1.00 69.25 125 GLN A O 1
ATOM 1022 N N . LEU A 1 126 ? -3.576 0.170 -11.117 1.00 68.31 126 LEU A N 1
ATOM 1023 C CA . LEU A 1 126 ? -3.276 1.091 -12.216 1.00 68.31 126 LEU A CA 1
ATOM 1024 C C . LEU A 1 126 ? -1.772 1.283 -12.413 1.00 68.31 126 LEU A C 1
ATOM 1026 O O . LEU A 1 126 ? -1.315 1.335 -13.550 1.00 68.31 126 LEU A O 1
ATOM 1030 N N . ILE A 1 127 ? -0.990 1.352 -11.335 1.00 66.50 127 ILE A N 1
ATOM 1031 C CA . ILE A 1 127 ? 0.471 1.478 -11.419 1.00 66.50 127 ILE A CA 1
ATOM 1032 C C . ILE A 1 127 ? 1.120 0.166 -11.848 1.00 66.50 127 ILE A C 1
ATOM 1034 O O . ILE A 1 127 ? 2.054 0.198 -12.643 1.00 66.50 127 ILE A O 1
ATOM 1038 N N . GLN A 1 128 ? 0.621 -0.991 -11.400 1.00 62.22 128 GLN A N 1
ATOM 1039 C CA . GLN A 1 128 ? 1.063 -2.283 -11.936 1.00 62.22 128 GLN A CA 1
ATOM 1040 C C . GLN A 1 128 ? 0.793 -2.352 -13.444 1.00 62.22 128 GLN A C 1
ATOM 1042 O O . GLN A 1 128 ? 1.676 -2.747 -14.194 1.00 62.22 128 GLN A O 1
ATOM 1047 N N . GLU A 1 129 ? -0.378 -1.915 -13.908 1.00 60.84 129 GLU A N 1
ATOM 1048 C CA . GLU A 1 129 ? -0.724 -1.872 -15.333 1.00 60.84 129 GLU A CA 1
ATOM 1049 C C . GLU A 1 129 ? 0.094 -0.829 -16.112 1.00 60.84 129 GLU A C 1
ATOM 1051 O O . GLU A 1 129 ? 0.539 -1.109 -17.221 1.00 60.84 129 GLU A O 1
ATOM 1056 N N . ALA A 1 130 ? 0.361 0.342 -15.532 1.00 58.12 130 ALA A N 1
ATOM 1057 C CA . ALA A 1 130 ? 1.180 1.390 -16.142 1.00 58.12 130 ALA A CA 1
ATOM 1058 C C . ALA A 1 130 ? 2.670 1.013 -16.212 1.00 58.12 130 ALA A C 1
ATOM 1060 O O . ALA A 1 130 ? 3.367 1.400 -17.151 1.00 58.12 130 ALA A O 1
ATOM 1061 N N . LEU A 1 131 ? 3.156 0.227 -15.247 1.00 56.31 131 LEU A N 1
ATOM 1062 C CA . LEU A 1 131 ? 4.485 -0.386 -15.266 1.00 56.31 131 LEU A CA 1
ATOM 1063 C C . LEU A 1 131 ? 4.534 -1.640 -16.163 1.00 56.31 131 LEU A C 1
ATOM 1065 O O . LEU A 1 131 ? 5.623 -2.067 -16.551 1.00 56.31 131 LEU A O 1
ATOM 1069 N N . VAL A 1 132 ? 3.386 -2.200 -16.569 1.00 47.53 132 VAL A N 1
ATOM 1070 C CA . VAL A 1 132 ? 3.284 -3.208 -17.637 1.00 47.53 132 VAL A CA 1
ATOM 1071 C C . VAL A 1 132 ? 3.308 -2.498 -18.999 1.00 47.53 132 VAL A C 1
ATOM 1073 O O . VAL A 1 132 ? 2.311 -2.325 -19.685 1.00 47.53 132 VAL A O 1
ATOM 1076 N N . PHE A 1 133 ? 4.519 -2.111 -19.398 1.00 48.00 133 PHE A N 1
ATOM 1077 C CA . PHE A 1 133 ? 5.045 -2.168 -20.770 1.00 48.00 133 PHE A CA 1
ATOM 1078 C C . PHE A 1 133 ? 4.307 -1.517 -21.958 1.00 48.00 133 PHE A C 1
ATOM 1080 O O . PHE A 1 133 ? 4.801 -1.698 -23.070 1.00 48.00 133 PHE A O 1
ATOM 1087 N N . ASP A 1 134 ? 3.235 -0.737 -21.807 1.00 42.31 134 ASP A N 1
ATOM 1088 C CA . ASP A 1 134 ? 2.602 -0.087 -22.967 1.00 42.31 134 ASP A CA 1
ATOM 1089 C C . ASP A 1 134 ? 2.332 1.405 -22.741 1.00 42.31 134 ASP A C 1
ATOM 1091 O O . ASP A 1 134 ? 1.282 1.852 -22.273 1.00 42.31 134 ASP A O 1
ATOM 1095 N N . ASN A 1 135 ? 3.326 2.214 -23.106 1.00 47.53 135 ASN A N 1
ATOM 1096 C CA . ASN A 1 135 ? 3.114 3.636 -23.294 1.00 47.53 135 ASN A CA 1
ATOM 1097 C C . ASN A 1 135 ? 2.313 3.808 -24.595 1.00 47.53 135 ASN A C 1
ATOM 1099 O O . ASN A 1 135 ? 2.865 3.687 -25.683 1.00 47.53 135 ASN A O 1
ATOM 1103 N N . LYS A 1 136 ? 1.019 4.148 -24.490 1.00 51.50 136 LYS A N 1
ATOM 1104 C CA . LYS A 1 136 ? 0.099 4.379 -25.631 1.00 51.50 136 LYS A CA 1
ATOM 1105 C C . LYS A 1 136 ? 0.595 5.390 -26.680 1.00 51.50 136 LYS A C 1
ATOM 1107 O O . LYS A 1 136 ? -0.027 5.529 -27.732 1.00 51.50 136 LYS A O 1
ATOM 1112 N N . HIS A 1 137 ? 1.668 6.124 -26.396 1.00 48.44 137 HIS A N 1
ATOM 1113 C CA . HIS A 1 137 ? 2.281 7.101 -27.288 1.00 48.44 137 HIS A CA 1
ATOM 1114 C C . HIS A 1 137 ? 3.597 6.617 -27.925 1.00 48.44 137 HIS A C 1
ATOM 1116 O O . HIS A 1 137 ? 4.161 7.350 -28.736 1.00 48.44 137 HIS A O 1
ATOM 1122 N N . THR A 1 138 ? 4.084 5.402 -27.628 1.00 50.84 138 THR A N 1
ATOM 1123 C CA . THR A 1 138 ? 5.247 4.813 -28.310 1.00 50.84 138 THR A CA 1
ATOM 1124 C C . THR A 1 138 ? 5.143 3.291 -28.471 1.00 50.84 138 THR A C 1
ATOM 1126 O O . THR A 1 138 ? 4.957 2.555 -27.513 1.00 50.84 138 THR A O 1
ATOM 1129 N N . ASN A 1 139 ? 5.335 2.803 -29.702 1.00 52.69 139 ASN A N 1
ATOM 1130 C CA . ASN A 1 139 ? 5.282 1.371 -30.048 1.00 52.69 139 ASN A CA 1
ATOM 1131 C C . ASN A 1 139 ? 6.525 0.575 -29.599 1.00 52.69 139 ASN A C 1
ATOM 1133 O O . ASN A 1 139 ? 6.660 -0.602 -29.933 1.00 52.69 139 ASN A O 1
ATOM 1137 N N . TYR A 1 140 ? 7.474 1.217 -28.914 1.00 50.28 140 TYR A N 1
ATOM 1138 C CA . TYR A 1 140 ? 8.704 0.582 -28.457 1.00 50.28 140 TYR A CA 1
ATOM 1139 C C . TYR A 1 140 ? 8.696 0.479 -26.942 1.00 50.28 140 TYR A C 1
ATOM 1141 O O . TYR A 1 140 ? 8.702 1.489 -26.239 1.00 50.28 140 TYR A O 1
ATOM 1149 N N . THR A 1 141 ? 8.731 -0.755 -26.443 1.00 53.44 141 THR A N 1
ATOM 1150 C CA . THR A 1 141 ? 8.950 -0.990 -25.016 1.00 53.44 141 THR A CA 1
ATOM 1151 C C . THR A 1 141 ? 10.362 -0.536 -24.633 1.00 53.44 141 THR A C 1
ATOM 1153 O O . THR A 1 141 ? 11.289 -0.589 -25.447 1.00 53.44 141 THR A O 1
ATOM 1156 N N . MET A 1 142 ? 10.553 -0.114 -23.382 1.00 52.81 142 MET A N 1
ATOM 1157 C CA . MET A 1 142 ? 11.866 0.312 -22.874 1.00 52.81 142 MET A CA 1
ATOM 1158 C C . MET A 1 142 ? 12.945 -0.772 -23.064 1.00 52.81 142 MET A C 1
ATOM 1160 O O . MET A 1 142 ? 14.106 -0.473 -23.337 1.00 52.81 142 MET A O 1
ATOM 1164 N N . GLU A 1 143 ? 12.539 -2.041 -23.016 1.00 50.38 143 GLU A N 1
ATOM 1165 C CA . GLU A 1 143 ? 13.396 -3.195 -23.282 1.00 50.38 143 GLU A CA 1
ATOM 1166 C C . GLU A 1 143 ? 13.875 -3.259 -24.743 1.00 50.38 143 GLU A C 1
ATOM 1168 O O . GLU A 1 143 ? 15.044 -3.549 -24.991 1.00 50.38 143 GLU A O 1
ATOM 1173 N N . HIS A 1 144 ? 13.030 -2.906 -25.721 1.00 61.19 144 HIS A N 1
ATOM 1174 C CA . HIS A 1 144 ? 13.454 -2.817 -27.124 1.00 61.19 144 HIS A CA 1
ATOM 1175 C C . HIS A 1 144 ? 14.507 -1.724 -27.333 1.00 61.19 144 HIS A C 1
ATOM 1177 O O . HIS A 1 144 ? 15.462 -1.928 -28.083 1.00 61.19 144 HIS A O 1
ATOM 1183 N N . ILE A 1 145 ? 14.362 -0.582 -26.654 1.00 65.62 145 ILE A N 1
ATOM 1184 C CA . ILE A 1 145 ? 15.333 0.519 -26.730 1.00 65.62 145 ILE A CA 1
ATOM 1185 C C . ILE A 1 145 ? 16.659 0.099 -26.083 1.00 65.62 145 ILE A C 1
ATOM 1187 O O . ILE A 1 145 ? 17.721 0.314 -26.667 1.00 65.62 145 ILE A O 1
ATOM 1191 N N . ARG A 1 146 ? 16.607 -0.570 -24.924 1.00 65.50 146 ARG A N 1
ATOM 1192 C CA . ARG A 1 146 ? 17.783 -1.107 -24.224 1.00 65.50 146 ARG A CA 1
ATOM 1193 C C . ARG A 1 146 ? 18.546 -2.118 -25.081 1.00 65.50 146 ARG A C 1
ATOM 1195 O O . ARG A 1 146 ? 19.746 -1.963 -25.292 1.00 65.50 146 ARG A O 1
ATOM 1202 N N . VAL A 1 147 ? 17.852 -3.131 -25.603 1.00 68.56 147 VAL A N 1
ATOM 1203 C CA . VAL A 1 147 ? 18.458 -4.170 -26.450 1.00 68.56 147 VAL A CA 1
ATOM 1204 C C . VAL A 1 147 ? 19.002 -3.566 -27.745 1.00 68.56 147 VAL A C 1
ATOM 1206 O O . VAL A 1 147 ? 20.100 -3.923 -28.166 1.00 68.56 147 VAL A O 1
ATOM 1209 N N . GLY A 1 148 ? 18.286 -2.613 -28.349 1.00 73.50 148 GLY A N 1
ATOM 1210 C CA . GLY A 1 148 ? 18.750 -1.896 -29.536 1.00 73.50 148 GLY A CA 1
ATOM 1211 C C . GLY A 1 148 ? 20.040 -1.106 -29.295 1.00 73.50 148 GLY A C 1
ATOM 1212 O O . GLY A 1 148 ? 20.948 -1.150 -30.124 1.00 73.50 148 GLY A O 1
ATOM 1213 N N . TRP A 1 149 ? 20.154 -0.429 -28.150 1.00 69.00 149 TRP A N 1
ATOM 1214 C CA . TRP A 1 149 ? 21.347 0.334 -27.778 1.00 69.00 149 TRP A CA 1
ATOM 1215 C C . TRP A 1 149 ? 22.558 -0.559 -27.474 1.00 69.00 149 TRP A C 1
ATOM 1217 O O . TRP A 1 149 ? 23.640 -0.332 -28.014 1.00 69.00 149 TRP A O 1
ATOM 1227 N N . GLU A 1 150 ? 22.378 -1.616 -26.681 1.00 73.62 150 GLU A N 1
ATOM 1228 C CA . GLU A 1 150 ? 23.438 -2.595 -26.386 1.00 73.62 150 GLU A CA 1
ATOM 1229 C C . GLU A 1 150 ? 23.940 -3.296 -27.658 1.00 73.62 150 GLU A C 1
ATOM 1231 O O . GLU A 1 150 ? 25.148 -3.471 -27.868 1.00 73.62 150 GLU A O 1
ATOM 1236 N N . LEU A 1 151 ? 23.017 -3.647 -28.560 1.00 81.25 151 LEU A N 1
ATOM 1237 C CA . LEU A 1 151 ? 23.353 -4.219 -29.859 1.00 81.25 151 LEU A CA 1
ATOM 1238 C C . LEU A 1 151 ? 24.144 -3.227 -30.716 1.00 81.25 151 LEU A C 1
ATOM 1240 O O . LEU A 1 151 ? 25.116 -3.623 -31.364 1.00 81.25 151 LEU A O 1
ATOM 1244 N N . LEU A 1 152 ? 23.758 -1.949 -30.716 1.00 85.62 152 LEU A N 1
ATOM 1245 C CA . LEU A 1 152 ? 24.467 -0.899 -31.441 1.00 85.62 152 LEU A CA 1
ATOM 1246 C C . LEU A 1 152 ? 25.902 -0.742 -30.925 1.00 85.62 152 LEU A C 1
ATOM 1248 O O . LEU A 1 152 ? 26.834 -0.773 -31.727 1.00 85.62 152 LEU A O 1
ATOM 1252 N N . LEU A 1 153 ? 26.092 -0.639 -29.606 1.00 84.00 153 LEU A N 1
ATOM 1253 C CA . LEU A 1 153 ? 27.418 -0.531 -28.991 1.00 84.00 153 LEU A CA 1
ATOM 1254 C C . LEU A 1 153 ? 28.296 -1.736 -29.334 1.00 84.00 153 LEU A C 1
ATOM 1256 O O . LEU A 1 153 ? 29.427 -1.570 -29.795 1.00 84.00 153 LEU A O 1
ATOM 1260 N N . THR A 1 154 ? 27.752 -2.945 -29.191 1.00 86.75 154 THR A N 1
ATOM 1261 C CA . THR A 1 154 ? 28.463 -4.184 -29.528 1.00 86.75 154 THR A CA 1
ATOM 1262 C C . THR A 1 154 ? 28.823 -4.234 -31.017 1.00 86.75 154 THR A C 1
ATOM 1264 O O . THR A 1 154 ? 29.934 -4.618 -31.383 1.00 86.75 154 THR A O 1
ATOM 1267 N N . THR A 1 155 ? 27.918 -3.797 -31.896 1.00 90.94 155 THR A N 1
ATOM 1268 C CA . THR A 1 155 ? 28.143 -3.769 -33.349 1.00 90.94 155 THR A CA 1
ATOM 1269 C C . THR A 1 155 ? 29.215 -2.758 -33.740 1.00 90.94 155 THR A C 1
ATOM 1271 O O . THR A 1 155 ? 30.070 -3.070 -34.572 1.00 90.94 1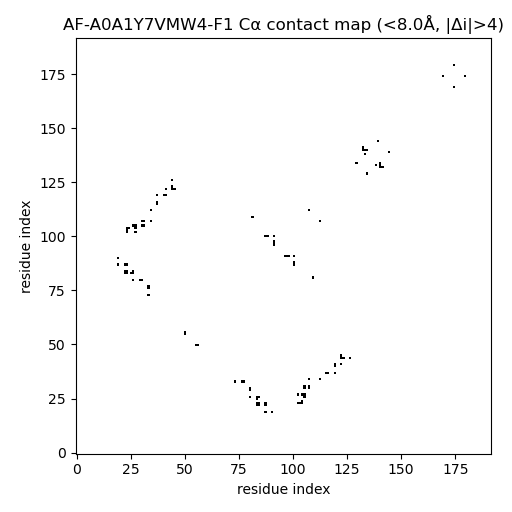55 THR A O 1
ATOM 1274 N N . ILE A 1 156 ? 29.210 -1.570 -33.131 1.00 87.12 156 ILE A N 1
ATOM 1275 C CA . ILE A 1 156 ? 30.238 -0.550 -33.356 1.00 87.12 156 ILE A CA 1
ATOM 1276 C C . ILE A 1 156 ? 31.594 -1.073 -32.882 1.00 87.12 156 ILE A C 1
ATOM 1278 O O . ILE A 1 156 ? 32.551 -1.047 -33.652 1.00 87.12 156 ILE A O 1
ATOM 1282 N N . ALA A 1 157 ? 31.673 -1.625 -31.667 1.00 87.50 157 ALA A N 1
ATOM 1283 C CA . ALA A 1 157 ? 32.909 -2.189 -31.130 1.00 87.50 157 ALA A CA 1
ATOM 1284 C C . ALA A 1 157 ? 33.458 -3.322 -32.012 1.00 87.50 157 ALA A C 1
ATOM 1286 O O . ALA A 1 157 ? 34.659 -3.385 -32.276 1.00 87.50 157 ALA A O 1
ATOM 1287 N N . ARG A 1 158 ? 32.586 -4.200 -32.522 1.00 90.12 158 ARG A N 1
ATOM 1288 C CA . ARG A 1 158 ? 32.981 -5.252 -33.466 1.00 90.12 158 ARG A CA 1
ATOM 1289 C C . ARG A 1 158 ? 33.515 -4.665 -34.773 1.00 90.12 158 ARG A C 1
ATOM 1291 O O . ARG A 1 158 ? 34.597 -5.047 -35.199 1.00 90.12 158 ARG A O 1
ATOM 1298 N N . THR A 1 159 ? 32.798 -3.714 -35.371 1.00 86.69 159 THR A N 1
ATOM 1299 C CA . THR A 1 159 ? 33.211 -3.068 -36.629 1.00 86.69 159 THR A CA 1
ATOM 1300 C C . THR A 1 159 ? 34.554 -2.346 -36.478 1.00 86.69 159 THR A C 1
ATOM 1302 O O . THR A 1 159 ? 35.393 -2.424 -37.371 1.00 86.69 159 THR A O 1
ATOM 1305 N N . ILE A 1 160 ? 34.796 -1.684 -35.340 1.00 86.44 160 ILE A N 1
ATOM 1306 C CA . ILE A 1 160 ? 36.088 -1.049 -35.037 1.00 86.44 160 ILE A CA 1
ATOM 1307 C C . ILE A 1 160 ? 37.199 -2.102 -35.001 1.00 86.44 160 ILE A C 1
ATOM 1309 O O . ILE A 1 160 ? 38.168 -1.974 -35.744 1.00 86.44 160 ILE A O 1
ATOM 1313 N N . ASN A 1 161 ? 37.028 -3.172 -34.219 1.00 86.00 161 ASN A N 1
ATOM 1314 C CA . ASN A 1 161 ? 38.016 -4.252 -34.127 1.00 86.00 161 ASN A CA 1
ATOM 1315 C C . ASN A 1 161 ? 38.293 -4.912 -35.490 1.00 86.00 161 ASN A C 1
ATOM 1317 O O . ASN A 1 161 ? 39.438 -5.241 -35.811 1.00 86.00 161 ASN A O 1
ATOM 1321 N N . GLU A 1 162 ? 37.259 -5.106 -36.312 1.00 84.88 162 GLU A N 1
ATOM 1322 C CA . GLU A 1 162 ? 37.396 -5.642 -37.668 1.00 84.88 162 GLU A CA 1
ATOM 1323 C C . GLU A 1 162 ? 38.236 -4.713 -38.554 1.00 84.88 162 GLU A C 1
ATOM 1325 O O . GLU A 1 162 ? 39.161 -5.175 -39.226 1.00 84.88 162 GLU A O 1
ATOM 1330 N N . VAL A 1 163 ? 37.965 -3.405 -38.530 1.00 82.12 163 VAL A N 1
ATOM 1331 C CA . VAL A 1 163 ? 38.733 -2.408 -39.290 1.00 82.12 163 VAL A CA 1
ATOM 1332 C C . VAL A 1 163 ? 40.175 -2.318 -38.789 1.00 82.12 163 VAL A C 1
ATOM 1334 O O . VAL A 1 163 ? 41.097 -2.309 -39.603 1.00 82.12 163 VAL A O 1
ATOM 1337 N N . GLU A 1 164 ? 40.399 -2.310 -37.476 1.00 83.31 164 GLU A N 1
ATOM 1338 C CA . GLU A 1 164 ? 41.739 -2.310 -36.877 1.00 83.31 164 GLU A CA 1
ATOM 1339 C C . GLU A 1 164 ? 42.539 -3.548 -37.300 1.00 83.31 164 GLU A C 1
ATOM 1341 O O . GLU A 1 164 ? 43.682 -3.437 -37.745 1.00 83.31 164 GLU A O 1
ATOM 1346 N N . THR A 1 165 ? 41.914 -4.727 -37.274 1.00 80.56 165 THR A N 1
ATOM 1347 C CA . THR A 1 165 ? 42.538 -5.982 -37.719 1.00 80.56 165 THR A CA 1
ATOM 1348 C C . THR A 1 165 ? 42.865 -5.958 -39.216 1.00 80.56 165 THR A C 1
ATOM 1350 O O . THR A 1 165 ? 43.931 -6.426 -39.638 1.00 80.56 165 THR A O 1
ATOM 1353 N N . GLN A 1 166 ? 41.982 -5.386 -40.042 1.00 76.19 166 GLN A N 1
ATOM 1354 C CA . GLN A 1 166 ? 42.228 -5.204 -41.475 1.00 76.19 166 GLN A CA 1
ATOM 1355 C C . GLN A 1 166 ? 43.395 -4.244 -41.740 1.00 76.19 166 GLN A C 1
ATOM 1357 O O . GLN A 1 166 ? 44.219 -4.525 -42.612 1.00 76.19 166 GLN A O 1
ATOM 1362 N N . ILE A 1 167 ? 43.502 -3.146 -40.983 1.00 77.62 167 ILE A N 1
ATOM 1363 C CA . ILE A 1 167 ? 44.616 -2.191 -41.076 1.00 77.62 167 ILE A CA 1
ATOM 1364 C C . ILE A 1 167 ? 45.932 -2.870 -40.690 1.00 77.62 167 ILE A C 1
ATOM 1366 O O . ILE A 1 167 ? 46.883 -2.823 -41.466 1.00 77.62 167 ILE A O 1
ATOM 1370 N N . LEU A 1 168 ? 45.972 -3.579 -39.558 1.00 76.94 168 LEU A N 1
ATOM 1371 C CA . LEU A 1 168 ? 47.161 -4.320 -39.123 1.00 76.94 168 LEU A CA 1
ATOM 1372 C C . LEU A 1 168 ? 47.603 -5.357 -40.165 1.00 76.94 168 LEU A C 1
ATOM 1374 O O . LEU A 1 168 ? 48.789 -5.484 -40.457 1.00 76.94 168 LEU A O 1
ATOM 1378 N N . THR A 1 169 ? 46.653 -6.069 -40.775 1.00 72.38 169 THR A N 1
ATOM 1379 C CA . THR A 1 169 ? 46.940 -7.052 -41.831 1.00 72.38 169 THR A CA 1
ATOM 1380 C C . THR A 1 169 ? 47.452 -6.386 -43.108 1.00 72.38 169 THR A C 1
ATOM 1382 O O . THR A 1 169 ? 48.372 -6.906 -43.742 1.00 72.38 169 THR A O 1
ATOM 1385 N N . ARG A 1 170 ? 46.875 -5.242 -43.500 1.00 67.38 170 ARG A N 1
ATOM 1386 C CA . ARG A 1 170 ? 47.353 -4.438 -44.634 1.00 67.38 170 ARG A CA 1
ATOM 1387 C C . ARG A 1 170 ? 48.796 -3.997 -44.404 1.00 67.38 170 ARG A C 1
ATOM 1389 O O . ARG A 1 170 ? 49.627 -4.193 -45.290 1.00 67.38 170 ARG A O 1
ATOM 1396 N N . ASP A 1 171 ? 49.081 -3.446 -43.229 1.00 73.38 171 ASP A N 1
ATOM 1397 C CA . ASP A 1 171 ? 50.390 -2.893 -42.881 1.00 73.38 171 ASP A CA 1
ATOM 1398 C C . ASP A 1 171 ? 51.443 -4.005 -42.742 1.00 73.38 171 ASP A C 1
ATOM 1400 O O . ASP A 1 171 ? 52.556 -3.861 -43.241 1.00 73.38 171 ASP A O 1
ATOM 1404 N N . ALA A 1 172 ? 51.073 -5.166 -42.187 1.00 71.62 172 ALA A N 1
ATOM 1405 C CA . ALA A 1 172 ? 51.941 -6.345 -42.120 1.00 71.62 172 ALA A CA 1
ATOM 1406 C C . ALA A 1 172 ? 52.256 -6.954 -43.499 1.00 71.62 172 ALA A C 1
ATOM 1408 O O . ALA A 1 172 ? 53.334 -7.513 -43.696 1.00 71.62 172 ALA A O 1
ATOM 1409 N N . LYS A 1 173 ? 51.327 -6.865 -44.461 1.00 71.19 173 LYS A N 1
ATOM 1410 C CA . LYS A 1 173 ? 51.512 -7.369 -45.834 1.00 71.19 173 LYS A CA 1
ATOM 1411 C C . LYS A 1 173 ? 52.160 -6.352 -46.781 1.00 71.19 173 LYS A C 1
ATOM 1413 O O . LYS A 1 173 ? 52.496 -6.727 -47.901 1.00 71.19 173 LYS A O 1
ATOM 1418 N N . GLY A 1 174 ? 52.331 -5.095 -46.363 1.00 65.81 174 GLY A N 1
ATOM 1419 C CA . GLY A 1 174 ? 52.957 -4.044 -47.173 1.00 65.81 174 GLY A CA 1
ATOM 1420 C C . GLY A 1 174 ? 52.163 -3.646 -48.425 1.00 65.81 174 GLY A C 1
ATOM 1421 O O . GLY A 1 174 ? 52.756 -3.205 -49.407 1.00 65.81 174 GLY A O 1
ATOM 1422 N N . ILE A 1 175 ? 50.838 -3.828 -48.421 1.00 68.56 175 ILE A N 1
ATOM 1423 C CA . ILE A 1 175 ? 49.971 -3.530 -49.576 1.00 68.56 175 ILE A CA 1
ATOM 1424 C C . ILE A 1 175 ? 49.822 -2.010 -49.725 1.00 68.56 175 ILE A C 1
ATOM 1426 O O . ILE A 1 175 ? 49.492 -1.319 -48.759 1.00 68.56 175 ILE A O 1
ATOM 1430 N N . THR A 1 176 ? 50.031 -1.481 -50.935 1.00 67.56 176 THR A N 1
ATOM 1431 C CA . THR A 1 176 ? 49.923 -0.038 -51.199 1.00 67.56 176 THR A CA 1
ATOM 1432 C C . THR A 1 176 ? 48.463 0.428 -51.224 1.00 67.56 176 THR A C 1
ATOM 1434 O O . THR A 1 176 ? 47.530 -0.343 -51.458 1.00 67.56 176 THR A O 1
ATOM 1437 N N . GLN A 1 177 ? 48.239 1.722 -50.980 1.00 65.00 177 GLN A N 1
ATOM 1438 C CA . GLN A 1 177 ? 46.888 2.289 -50.903 1.00 65.00 177 GLN A CA 1
ATOM 1439 C C . GLN A 1 177 ? 46.106 2.179 -52.227 1.00 65.00 177 GLN A C 1
ATOM 1441 O O . GLN A 1 177 ? 44.887 2.019 -52.201 1.00 65.00 177 GLN A O 1
ATOM 1446 N N . GLU A 1 178 ? 46.800 2.188 -53.368 1.00 71.50 178 GLU A N 1
ATOM 1447 C CA . GLU A 1 178 ? 46.208 1.988 -54.699 1.00 71.50 178 GLU A CA 1
ATOM 1448 C C . GLU A 1 178 ? 45.688 0.558 -54.890 1.00 71.50 178 GLU A C 1
ATOM 1450 O O . GLU A 1 178 ? 44.536 0.376 -55.279 1.00 71.50 178 GLU A O 1
ATOM 1455 N N . GLN A 1 179 ? 46.475 -0.453 -54.506 1.00 68.62 179 GLN A N 1
ATOM 1456 C CA . GLN A 1 179 ? 46.064 -1.860 -54.591 1.00 68.62 179 GLN A CA 1
ATOM 1457 C C . GLN A 1 179 ? 44.841 -2.146 -53.709 1.00 68.62 179 GLN A C 1
ATOM 1459 O O . GLN A 1 179 ? 43.927 -2.864 -54.108 1.00 68.62 179 GLN A O 1
ATOM 1464 N N . MET A 1 180 ? 44.773 -1.541 -52.519 1.00 68.75 180 MET A N 1
ATOM 1465 C CA . MET A 1 180 ? 43.610 -1.667 -51.633 1.00 68.75 180 MET A CA 1
ATOM 1466 C C . MET A 1 180 ? 42.337 -1.060 -52.246 1.00 68.75 180 MET A C 1
ATOM 1468 O O . MET A 1 180 ? 41.247 -1.613 -52.086 1.00 68.75 180 MET A O 1
ATOM 1472 N N . ASN A 1 181 ? 42.461 0.065 -52.953 1.00 74.44 181 ASN A N 1
ATOM 1473 C CA . ASN A 1 181 ? 41.332 0.698 -53.631 1.00 74.44 181 ASN A CA 1
ATOM 1474 C C . ASN A 1 181 ? 40.833 -0.145 -54.812 1.00 74.44 181 ASN A C 1
ATOM 1476 O O . ASN A 1 181 ? 39.621 -0.282 -54.974 1.00 74.44 181 ASN A O 1
ATOM 1480 N N . GLU A 1 182 ? 41.731 -0.773 -55.577 1.00 76.50 182 GLU A N 1
ATOM 1481 C CA . GLU A 1 182 ? 41.360 -1.721 -56.637 1.00 76.50 182 GLU A CA 1
ATOM 1482 C C . GLU A 1 182 ? 40.657 -2.969 -56.082 1.00 76.50 182 GLU A C 1
ATOM 1484 O O . GLU A 1 182 ? 39.635 -3.396 -56.628 1.00 76.50 182 GLU A O 1
ATOM 1489 N N . PHE A 1 183 ? 41.136 -3.524 -54.961 1.00 75.81 183 PHE A N 1
ATOM 1490 C CA . PHE A 1 183 ? 40.480 -4.660 -54.306 1.00 75.81 183 PHE A CA 1
ATOM 1491 C C . PHE A 1 183 ? 39.096 -4.301 -53.767 1.00 75.81 183 PHE A C 1
ATOM 1493 O O . PHE A 1 183 ? 38.166 -5.083 -53.943 1.00 75.81 183 PHE A O 1
ATOM 1500 N N . ARG A 1 184 ? 38.921 -3.118 -53.163 1.00 75.06 184 ARG A N 1
ATOM 1501 C CA . ARG A 1 184 ? 37.604 -2.640 -52.703 1.00 75.06 184 ARG A CA 1
ATOM 1502 C C . ARG A 1 184 ? 36.640 -2.392 -53.858 1.00 75.06 184 ARG A C 1
ATOM 1504 O O . ARG A 1 184 ? 35.477 -2.768 -5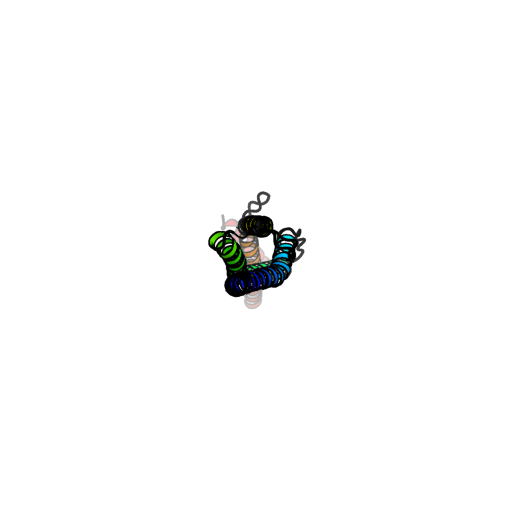3.759 1.00 75.06 184 ARG A O 1
ATOM 1511 N N . ALA A 1 185 ? 37.113 -1.788 -54.948 1.00 78.75 185 ALA A N 1
ATOM 1512 C CA . ALA A 1 185 ? 36.305 -1.570 -56.145 1.00 78.75 185 ALA A CA 1
ATOM 1513 C C . ALA A 1 185 ? 35.863 -2.901 -56.770 1.00 78.75 185 ALA A C 1
ATOM 1515 O O . ALA A 1 185 ? 34.702 -3.045 -57.146 1.00 78.75 185 ALA A O 1
ATOM 1516 N N . SER A 1 186 ? 36.765 -3.885 -56.809 1.00 79.06 186 SER A N 1
ATOM 1517 C CA . SER A 1 186 ? 36.460 -5.240 -57.273 1.00 79.06 186 SER A CA 1
ATOM 1518 C C . SER A 1 186 ? 35.472 -5.940 -56.337 1.00 79.06 186 SER A C 1
ATOM 1520 O O . SER A 1 186 ? 34.469 -6.466 -56.801 1.00 79.06 186 SER A O 1
ATOM 1522 N N . PHE A 1 187 ? 35.693 -5.894 -55.021 1.00 77.12 187 PHE A N 1
ATOM 1523 C CA . PHE A 1 187 ? 34.805 -6.505 -54.028 1.00 77.12 187 PHE A CA 1
ATOM 1524 C C . PHE A 1 187 ? 33.384 -5.927 -54.106 1.00 77.12 187 PHE A C 1
ATOM 1526 O O . PHE A 1 187 ? 32.435 -6.680 -54.281 1.00 77.12 187 PHE A O 1
ATOM 1533 N N . ASN A 1 188 ? 33.238 -4.598 -54.115 1.00 77.00 188 ASN A N 1
ATOM 1534 C CA . ASN A 1 188 ? 31.934 -3.930 -54.234 1.00 77.00 188 ASN A CA 1
ATOM 1535 C C . ASN A 1 188 ? 31.236 -4.181 -55.583 1.00 77.00 188 ASN A C 1
ATOM 1537 O O . ASN A 1 188 ? 30.021 -4.026 -55.682 1.00 77.00 188 ASN A O 1
ATOM 1541 N N . HIS A 1 189 ? 31.984 -4.524 -56.637 1.00 78.38 189 HIS A N 1
ATOM 1542 C CA . HIS A 1 189 ? 31.412 -4.894 -57.933 1.00 78.38 189 HIS A CA 1
ATOM 1543 C C . HIS A 1 189 ? 30.804 -6.304 -57.919 1.00 78.38 189 HIS A C 1
ATOM 1545 O O . HIS A 1 189 ? 29.830 -6.547 -58.630 1.00 78.38 189 HIS A O 1
ATOM 1551 N N . PHE A 1 190 ? 31.362 -7.211 -57.110 1.00 71.31 190 PHE A N 1
ATOM 1552 C CA . PHE A 1 190 ? 30.914 -8.601 -56.996 1.00 71.31 190 PHE A CA 1
ATOM 1553 C C . PHE A 1 190 ? 29.978 -8.866 -55.803 1.00 71.31 190 PHE A C 1
ATOM 1555 O O . PHE A 1 190 ? 29.310 -9.894 -55.802 1.00 71.31 190 PHE A O 1
ATOM 1562 N N . ASP A 1 191 ? 29.891 -7.963 -54.823 1.00 67.75 191 ASP A N 1
ATOM 1563 C CA . ASP A 1 191 ? 29.026 -8.075 -53.631 1.00 67.75 191 ASP A CA 1
ATOM 1564 C C . ASP A 1 191 ? 27.573 -7.612 -53.893 1.00 67.75 191 ASP A C 1
ATOM 1566 O O . ASP A 1 191 ? 26.992 -6.842 -53.127 1.00 67.75 191 ASP A O 1
ATOM 1570 N N . ARG A 1 192 ? 26.992 -8.025 -55.028 1.00 50.56 192 ARG A N 1
ATOM 1571 C CA . ARG A 1 192 ? 25.615 -7.697 -55.427 1.00 50.56 192 ARG A CA 1
ATOM 1572 C C . ARG A 1 192 ? 24.800 -8.935 -55.768 1.00 50.56 192 ARG A C 1
ATOM 1574 O O . ARG A 1 192 ? 25.340 -9.813 -56.474 1.00 50.56 192 ARG A O 1
#

Nearest PDB structures (foldseek):
  4d1e-assembly1_A  TM=5.833E-01  e=1.050E-17  Homo sapiens
  7ank-assembly1_B  TM=5.757E-01  e=7.823E-18  Homo sapiens
  7a8t-assembly1_A  TM=6.733E-01  e=2.369E-16  Homo sapiens
  1quu-assembly1_A-2  TM=9.656E-01  e=1.913E-12  Homo sapiens
  1sjj-assembly1_B  TM=5.991E-01  e=8.557E-15  Gallus gallus

Secondary structure (DSSP, 8-state):
-HHHHHHHHHHHHHHHHHHHHHHHHHHHHHHHHHHHHHHHHHHHHHS-----SHHHHHHHHHHHHHHHHHHHHHHHHHHHHHHHHHHHHHHHHHHT----SS-TT-SS-HHHHHHHHHHHHHHHHHHHHHHSS--TT-SS-HHHHHHHHHHHHHHHHHHHHHHHHHHHHHHHHT--HHHHHHHHHHHHHH--

pLDDT: mean 75.02, std 10.24, range [42.31, 90.94]

Mean predicted aligned error: 15.68 Å

Sequence (192 aa):
TLTQKRREALERTEKLLETIDQLHLEFAKRAAPFNNWMEGAMEDLQDMFIVHSIEEIQSLITAHEQFKATLPEADGERQSILAIQNEVEKVIQSYSIRISSSNPYSTVTMDELRNKWDKLEGDHQLIQEALVFDNKHTNYTMEHIRVGWELLLTTIARTINEVETQILTRDAKGITQEQMNEFRASFNHFDR

Foldseek 3Di:
DVVVVVVVVVVVVVVLVVVLLVLLVVLQVLVVVLVVVLVVLVCLLPDDDDDDDPVVVVVNVVVLVVVVVCVVVSVVSLVVSVVSLVVSVVSCVVVVDPDPSDRPNHPDDNVNSVVSVVVSVVSNVVVVVVVPFDDVVDPDGPVNVVVVVVVVVVVVVVVVVVVVVVVVVCVVVVPDPVNVVVVVVVCVVPVD

Organism: Mus musculus (NCBI:txid10090)

Radius of gyration: 35.52 Å; Cα contacts (8 Å, |Δi|>4): 60; chains: 1; bounding box: 86×23×107 Å

InterPro domains:
  IPR002017 Spectrin repeat [PF00435] (24-122)
  IPR018159 Spectrin/alpha-actinin [SM00150] (25-132)